Protein AF-A0A2V8DBL1-F1 (afdb_monomer)

Sequence (201 aa):
MALGALLDAGMPIDELTQALGSLALGDAHVHADRVLRAGVSATKFTVHEHAHDDVRHDHDHDRHGGGSSHRHAHRHLSEIFVLIDRSSLSPPGRARAKAMFQRLAETEAAIHQMPVDQVHLHEVGALDSIIDIVGIVFAMEWAGADRIVSSPLNVGAGMVQSAHGVFPVPAPATVRLLGDVPVYSRGGQNELVTPTGALIV

Structure (mmCIF, N/CA/C/O backbone):
data_AF-A0A2V8DBL1-F1
#
_entry.id   AF-A0A2V8DBL1-F1
#
loop_
_atom_site.group_PDB
_atom_site.id
_atom_site.type_symbol
_atom_site.label_atom_id
_atom_site.label_alt_id
_atom_site.label_comp_id
_atom_site.label_asym_id
_atom_site.label_entity_id
_atom_site.label_seq_id
_atom_site.pdbx_PDB_ins_code
_atom_site.Cartn_x
_atom_site.Cartn_y
_atom_site.Cartn_z
_atom_site.occupancy
_atom_site.B_iso_or_equiv
_atom_site.auth_seq_id
_atom_site.auth_comp_id
_atom_site.auth_asym_id
_atom_site.auth_atom_id
_atom_site.pdbx_PDB_model_num
ATOM 1 N N . MET A 1 1 ? -8.032 1.754 -4.776 1.00 7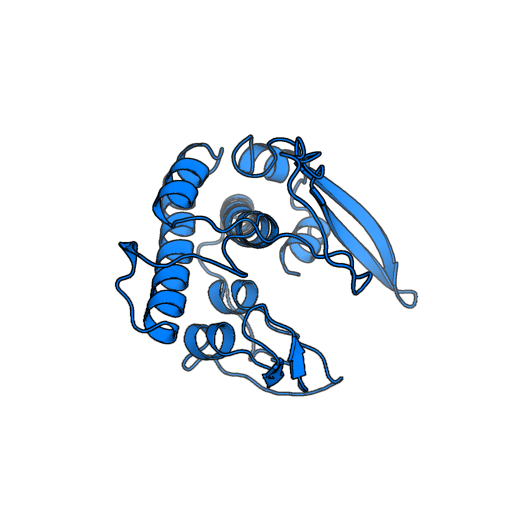7.94 1 MET A N 1
ATOM 2 C CA . MET A 1 1 ? -7.349 2.160 -3.529 1.00 77.94 1 MET A CA 1
ATOM 3 C C . MET A 1 1 ? -8.118 1.598 -2.343 1.00 77.94 1 MET A C 1
ATOM 5 O O . MET A 1 1 ? -9.310 1.868 -2.242 1.00 77.94 1 MET A O 1
ATOM 9 N N . ALA A 1 2 ? -7.473 0.788 -1.501 1.00 89.88 2 ALA A N 1
ATOM 10 C CA . ALA A 1 2 ? -8.129 0.070 -0.403 1.00 89.88 2 ALA A CA 1
ATOM 11 C C . ALA A 1 2 ? -8.537 0.991 0.763 1.00 89.88 2 ALA A C 1
ATOM 13 O O . ALA A 1 2 ? -9.637 0.846 1.289 1.00 89.88 2 ALA A O 1
ATOM 14 N N . LEU A 1 3 ? -7.723 2.002 1.095 1.00 92.62 3 LEU A N 1
ATOM 15 C CA . LEU A 1 3 ? -8.041 2.973 2.150 1.00 92.62 3 LEU A CA 1
ATOM 16 C C . LEU A 1 3 ? -9.359 3.707 1.908 1.00 92.62 3 LEU A C 1
ATOM 18 O O . LEU A 1 3 ? -10.194 3.769 2.801 1.00 92.62 3 LEU A O 1
ATOM 22 N N . GLY A 1 4 ? -9.586 4.198 0.686 1.00 93.56 4 GLY A N 1
ATOM 23 C CA . GLY A 1 4 ? -10.845 4.862 0.336 1.00 93.56 4 GLY A CA 1
ATOM 24 C C . GLY A 1 4 ? -12.070 3.966 0.544 1.00 93.56 4 GLY A C 1
ATOM 25 O O . GLY A 1 4 ? -13.100 4.453 0.994 1.00 93.56 4 GLY A O 1
ATOM 26 N N . ALA A 1 5 ? -11.950 2.661 0.278 1.00 93.19 5 ALA A N 1
ATOM 27 C CA . ALA A 1 5 ? -13.028 1.700 0.511 1.00 93.19 5 ALA A CA 1
ATOM 28 C C . ALA A 1 5 ? -13.265 1.436 2.007 1.00 93.19 5 ALA A C 1
ATOM 30 O O . ALA A 1 5 ? -14.408 1.303 2.427 1.00 93.19 5 ALA A O 1
ATOM 31 N N . LEU A 1 6 ? -12.205 1.391 2.816 1.00 95.06 6 LEU A N 1
ATOM 32 C CA . LEU A 1 6 ? -12.306 1.178 4.264 1.00 95.06 6 LEU A CA 1
ATOM 33 C C . LEU A 1 6 ? -12.853 2.416 4.984 1.00 95.06 6 LEU A C 1
ATOM 35 O O . LEU A 1 6 ? -13.694 2.286 5.868 1.00 95.06 6 LEU A O 1
ATOM 39 N N . LEU A 1 7 ? -12.454 3.613 4.547 1.00 96.00 7 LEU A N 1
ATOM 40 C CA . LEU A 1 7 ? -13.060 4.876 4.977 1.00 96.00 7 LEU A CA 1
ATOM 41 C C . LEU A 1 7 ? -14.552 4.916 4.617 1.00 96.00 7 LEU A C 1
ATOM 43 O O . LEU A 1 7 ? -15.375 5.281 5.450 1.00 96.00 7 LEU A O 1
ATOM 47 N N . ASP A 1 8 ? -14.917 4.472 3.409 1.00 95.12 8 ASP A N 1
ATOM 48 C CA . ASP A 1 8 ? -16.324 4.354 3.003 1.00 95.12 8 ASP A CA 1
ATOM 49 C C . ASP A 1 8 ? -17.113 3.356 3.863 1.00 95.12 8 ASP A C 1
ATOM 51 O O . ASP A 1 8 ? -18.286 3.575 4.153 1.00 95.12 8 ASP A O 1
ATOM 55 N N . ALA A 1 9 ? -16.454 2.280 4.301 1.00 94.75 9 ALA A N 1
ATOM 56 C CA . ALA A 1 9 ? -17.017 1.261 5.182 1.00 94.75 9 ALA A CA 1
ATOM 57 C C . ALA A 1 9 ? -17.124 1.703 6.656 1.00 94.75 9 ALA A C 1
ATOM 59 O O . ALA A 1 9 ? -17.624 0.938 7.481 1.00 94.75 9 ALA A O 1
ATOM 60 N N . GLY A 1 10 ? -16.688 2.922 6.991 1.00 95.56 10 GLY A N 1
ATOM 61 C CA . GLY A 1 10 ? -16.833 3.508 8.323 1.00 95.56 10 GLY A CA 1
ATOM 62 C C . GLY A 1 10 ? -15.549 3.582 9.146 1.00 95.56 10 GLY A C 1
ATOM 63 O O . GLY A 1 10 ? -15.632 3.911 10.328 1.00 95.56 10 GLY A O 1
ATOM 64 N N . MET A 1 11 ? -14.376 3.309 8.561 1.00 96.25 11 MET A N 1
ATOM 65 C CA . MET A 1 11 ? -13.108 3.566 9.245 1.00 96.25 11 MET A CA 1
ATOM 66 C C . MET A 1 11 ? -12.974 5.074 9.538 1.00 96.25 11 MET A C 1
ATOM 68 O O . MET A 1 11 ? -13.084 5.883 8.612 1.00 96.25 11 MET A O 1
ATOM 72 N N . PRO A 1 12 ? -12.737 5.482 10.797 1.00 94.88 12 PRO A N 1
ATOM 73 C CA . PRO A 1 12 ? -12.662 6.890 11.165 1.00 94.88 12 PRO A CA 1
ATOM 74 C C . PRO A 1 12 ? -11.371 7.534 10.644 1.00 94.88 12 PRO A C 1
ATOM 76 O O . PRO A 1 12 ? -10.262 7.111 10.975 1.00 94.88 12 PRO A O 1
ATOM 79 N N . ILE A 1 13 ? -11.514 8.597 9.844 1.00 93.81 13 ILE A N 1
ATOM 80 C CA . ILE A 1 13 ? -10.369 9.319 9.271 1.00 93.81 13 ILE A CA 1
ATOM 81 C C . ILE A 1 13 ? -9.495 9.979 10.343 1.00 93.81 13 ILE A C 1
ATOM 83 O O . ILE A 1 13 ? -8.276 10.021 10.188 1.00 93.81 13 ILE A O 1
ATOM 87 N N . ASP A 1 14 ? -10.089 10.454 11.436 1.00 92.88 14 ASP A N 1
ATOM 88 C CA . ASP A 1 14 ? -9.351 11.120 12.513 1.00 92.88 14 ASP A CA 1
ATOM 89 C C . ASP A 1 14 ? -8.407 10.141 13.223 1.00 92.88 14 ASP A C 1
ATOM 91 O O . ASP A 1 14 ? -7.251 10.473 13.486 1.00 92.88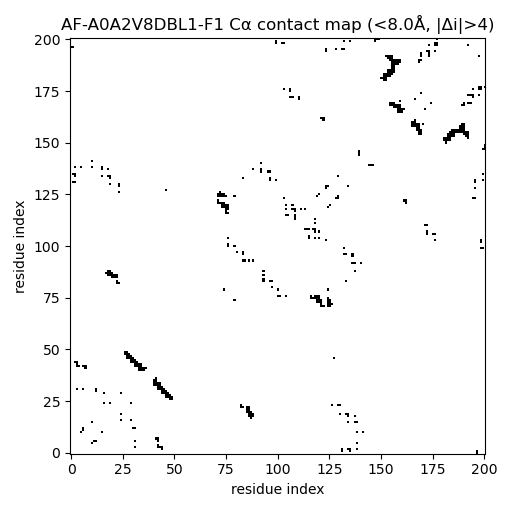 14 ASP A O 1
ATOM 95 N N . GLU A 1 15 ? -8.849 8.901 13.451 1.00 93.06 15 GLU A N 1
ATOM 96 C CA . GLU A 1 15 ? -7.995 7.861 14.033 1.00 93.06 15 GLU A CA 1
ATOM 97 C C . GLU A 1 15 ? -6.922 7.396 13.044 1.00 93.06 15 GLU A C 1
ATOM 99 O O . GLU A 1 15 ? -5.774 7.217 13.445 1.00 93.06 15 GLU A O 1
ATOM 104 N N . LEU A 1 16 ? -7.244 7.278 11.746 1.00 92.81 16 LEU A N 1
ATOM 105 C CA . LEU A 1 16 ? -6.234 7.022 10.710 1.00 92.81 16 LEU A CA 1
ATOM 106 C C . LEU A 1 16 ? -5.166 8.127 10.710 1.00 92.81 16 LEU A C 1
ATOM 108 O O . LEU A 1 16 ? -3.971 7.841 10.682 1.00 92.81 16 LEU A O 1
ATOM 112 N N . THR A 1 17 ? -5.587 9.388 10.775 1.00 90.81 17 THR A N 1
ATOM 113 C CA . THR A 1 17 ? -4.700 10.559 10.823 1.00 90.81 17 THR A CA 1
ATOM 114 C C . THR A 1 17 ? -3.822 10.519 12.075 1.00 90.81 17 THR A C 1
ATOM 116 O O . THR A 1 17 ? -2.615 10.741 11.996 1.00 90.81 17 THR A O 1
ATOM 119 N N . GLN A 1 18 ? -4.389 10.154 13.228 1.00 88.88 18 GLN A N 1
ATOM 120 C CA . GLN A 1 18 ? -3.639 9.970 14.470 1.00 88.88 18 GLN A CA 1
ATOM 121 C C . GLN A 1 18 ? -2.646 8.799 14.389 1.00 88.88 18 GLN A C 1
ATOM 123 O O . GLN A 1 18 ? -1.519 8.912 14.880 1.00 88.88 18 GLN A O 1
ATOM 128 N N . ALA A 1 19 ? -3.035 7.685 13.764 1.00 88.44 19 ALA A N 1
ATOM 129 C CA . ALA A 1 19 ? -2.183 6.518 13.551 1.00 88.44 19 ALA A CA 1
ATOM 130 C C . ALA A 1 19 ? -0.986 6.849 12.654 1.00 88.44 19 ALA A C 1
ATOM 132 O O . ALA A 1 19 ? 0.153 6.518 12.996 1.00 88.44 19 ALA A O 1
ATOM 133 N N . LEU A 1 20 ? -1.241 7.567 11.557 1.00 86.12 20 LEU A N 1
ATOM 134 C CA . LEU A 1 20 ? -0.224 8.104 10.658 1.00 86.12 20 LEU A CA 1
ATOM 135 C C . LEU A 1 20 ? 0.677 9.132 11.354 1.00 86.12 20 LEU A C 1
ATOM 137 O O . LEU A 1 20 ? 1.866 9.181 11.048 1.00 86.12 20 LEU A O 1
ATOM 141 N N . GLY A 1 21 ? 0.145 9.908 12.304 1.00 78.19 21 GLY A N 1
ATOM 142 C CA . GLY A 1 21 ? 0.887 10.839 13.158 1.00 78.19 21 GLY A CA 1
ATOM 143 C C . GLY A 1 21 ? 1.820 11.781 12.386 1.00 78.19 21 GLY A C 1
ATOM 144 O O . GLY A 1 21 ? 1.616 12.075 11.210 1.00 78.19 21 GLY A O 1
ATOM 145 N N . SER A 1 22 ? 2.910 12.214 13.028 1.00 64.31 22 SER A N 1
ATOM 146 C CA . SER A 1 22 ? 3.991 12.953 12.346 1.00 64.31 22 SER A CA 1
ATOM 147 C C . SER A 1 22 ? 4.820 12.082 11.395 1.00 64.31 22 SER A C 1
ATOM 149 O O . SER A 1 22 ? 5.665 12.598 10.667 1.00 64.31 22 SER A O 1
ATOM 151 N N . LEU A 1 23 ? 4.592 10.765 11.410 1.00 64.56 23 LEU A N 1
ATOM 152 C CA . LEU A 1 23 ? 5.301 9.785 10.598 1.00 64.56 23 LEU A CA 1
ATOM 153 C C . LEU A 1 23 ? 5.085 10.038 9.097 1.00 64.56 23 LEU A C 1
ATOM 155 O O . LEU A 1 23 ? 6.040 9.996 8.326 1.00 64.56 23 LEU A O 1
ATOM 159 N N . ALA A 1 24 ? 3.842 10.304 8.697 1.00 58.50 24 ALA A N 1
ATOM 160 C CA . ALA A 1 24 ? 3.480 10.551 7.302 1.00 58.50 24 ALA A CA 1
ATOM 161 C C . ALA A 1 24 ? 3.114 12.022 7.051 1.00 58.50 24 ALA A C 1
ATOM 163 O O . ALA A 1 24 ? 3.326 12.543 5.964 1.00 58.50 24 ALA A O 1
ATOM 164 N N . LEU A 1 25 ? 2.583 12.713 8.059 1.00 61.47 25 LEU A N 1
ATOM 165 C CA . LEU A 1 25 ? 1.877 13.971 7.836 1.00 61.47 25 LEU A CA 1
ATOM 166 C C . LEU A 1 25 ? 2.717 15.229 8.042 1.00 61.47 25 LEU A C 1
ATOM 168 O O . LEU A 1 25 ? 2.124 16.291 8.015 1.00 61.47 25 LEU A O 1
ATOM 172 N N . GLY A 1 26 ? 4.046 15.134 8.225 1.00 69.31 26 GLY A N 1
ATOM 173 C CA . GLY A 1 26 ? 4.962 16.271 8.471 1.00 69.31 26 GLY A CA 1
ATOM 174 C C . GLY A 1 26 ? 4.392 17.644 8.081 1.00 69.31 26 GLY A C 1
ATOM 175 O O . GLY A 1 26 ? 3.801 18.305 8.930 1.00 69.31 26 GLY A O 1
ATOM 176 N N . ASP A 1 27 ? 4.482 17.982 6.790 1.00 66.75 27 ASP A N 1
ATOM 177 C CA . ASP A 1 27 ? 3.700 19.048 6.137 1.00 66.75 27 ASP A CA 1
ATOM 178 C C . ASP A 1 27 ? 2.661 18.463 5.151 1.00 66.75 27 ASP A C 1
ATOM 180 O O . ASP A 1 27 ? 2.243 19.110 4.194 1.00 66.75 27 ASP A O 1
ATOM 184 N N . ALA A 1 28 ? 2.277 17.198 5.308 1.00 74.19 28 ALA A N 1
ATOM 185 C CA . ALA A 1 28 ? 1.300 16.553 4.440 1.00 74.19 28 ALA A CA 1
ATOM 186 C C . ALA A 1 28 ? -0.048 16.432 5.147 1.00 74.19 28 ALA A C 1
ATOM 188 O O . ALA A 1 28 ? -0.124 16.138 6.335 1.00 74.19 28 ALA A O 1
ATOM 189 N N . HIS A 1 29 ? -1.140 16.630 4.420 1.00 82.69 29 HIS A N 1
ATOM 190 C CA . HIS A 1 29 ? -2.481 16.495 4.977 1.00 82.69 29 HIS A CA 1
ATOM 191 C C . HIS A 1 29 ? -3.302 15.498 4.175 1.00 82.69 29 HIS A C 1
ATOM 193 O O . HIS A 1 29 ? -3.220 15.423 2.949 1.00 82.69 29 HIS A O 1
ATOM 199 N N . VAL A 1 30 ? -4.111 14.724 4.892 1.00 88.12 30 VAL A N 1
ATOM 200 C CA . VAL A 1 30 ? -5.022 13.746 4.305 1.00 88.12 30 VAL A CA 1
ATOM 201 C C . VAL A 1 30 ? -6.457 14.168 4.557 1.00 88.12 30 VAL A C 1
ATOM 203 O O . VAL A 1 30 ? -6.789 14.691 5.617 1.00 88.12 30 VAL A O 1
ATOM 206 N N . HIS A 1 31 ? -7.319 13.943 3.575 1.00 90.56 31 HIS A N 1
ATOM 207 C CA . HIS A 1 31 ? -8.754 14.148 3.728 1.00 90.56 31 HIS A CA 1
ATOM 208 C C . HIS A 1 31 ? -9.531 13.141 2.881 1.00 90.56 31 HIS A C 1
ATOM 210 O O . HIS A 1 31 ? -9.006 12.568 1.919 1.00 90.56 31 HIS A O 1
ATOM 216 N N . ALA A 1 32 ? -10.786 12.913 3.255 1.00 94.44 32 ALA A N 1
ATOM 217 C CA . ALA A 1 32 ? -11.687 12.030 2.539 1.00 94.44 32 ALA A CA 1
ATOM 218 C C . ALA A 1 32 ? -12.996 12.754 2.247 1.00 94.44 32 ALA A C 1
ATOM 220 O O . ALA A 1 32 ? -13.702 13.165 3.165 1.00 94.44 32 ALA A O 1
ATOM 221 N N . ASP A 1 33 ? -13.331 12.865 0.965 1.00 95.06 33 ASP A N 1
ATOM 222 C CA . ASP A 1 33 ? -14.559 13.514 0.518 1.00 95.06 33 ASP A CA 1
ATOM 223 C C . ASP A 1 33 ? -15.508 12.507 -0.123 1.00 95.06 33 ASP A C 1
ATOM 225 O O . ASP A 1 33 ? -15.098 11.611 -0.873 1.00 95.06 33 ASP A O 1
ATOM 229 N N . ARG A 1 34 ? -16.811 12.706 0.089 1.00 96.12 34 ARG A N 1
ATOM 230 C CA . ARG A 1 34 ? -17.836 12.043 -0.721 1.00 96.12 34 ARG A CA 1
ATOM 231 C C . ARG A 1 34 ? -17.857 12.667 -2.109 1.00 96.12 34 ARG A C 1
ATOM 233 O O . ARG A 1 34 ? -18.025 13.873 -2.262 1.00 96.12 34 ARG A O 1
ATOM 240 N N . VAL A 1 35 ? -17.727 11.831 -3.131 1.00 95.81 35 VAL A N 1
ATOM 241 C CA . VAL A 1 35 ? -17.734 12.239 -4.537 1.00 95.81 35 VAL A CA 1
ATOM 242 C C . VAL A 1 35 ? -18.738 11.419 -5.336 1.00 95.81 35 VAL A C 1
ATOM 244 O O . VAL A 1 35 ? -19.037 10.277 -4.996 1.00 95.81 35 VAL A O 1
ATOM 247 N N . LEU A 1 36 ? -19.230 11.984 -6.440 1.00 96.31 36 LEU A N 1
ATOM 248 C CA . LEU A 1 36 ? -19.969 11.245 -7.463 1.00 96.31 36 LEU A CA 1
ATOM 249 C C . LEU A 1 36 ? -19.051 10.996 -8.661 1.00 96.31 36 LEU A C 1
ATOM 251 O O . LEU A 1 36 ? -18.504 11.930 -9.248 1.00 96.31 36 LEU A O 1
ATOM 255 N N . ARG A 1 37 ? -18.886 9.732 -9.047 1.00 91.12 37 ARG A N 1
ATOM 256 C CA . ARG A 1 37 ? -18.127 9.319 -10.233 1.00 91.12 37 ARG A CA 1
ATOM 257 C C . ARG A 1 37 ? -19.035 8.483 -11.117 1.00 91.12 37 ARG A C 1
ATOM 259 O O . ARG A 1 37 ? -19.555 7.467 -10.675 1.00 91.12 37 ARG A O 1
ATOM 266 N N . ALA A 1 38 ? -19.267 8.948 -12.346 1.00 91.88 38 ALA A N 1
ATOM 267 C CA . ALA A 1 38 ? -20.210 8.321 -13.279 1.00 91.88 38 ALA A CA 1
ATOM 268 C C . ALA A 1 38 ? -21.604 8.046 -12.661 1.00 91.88 38 ALA A C 1
ATOM 270 O O . ALA A 1 38 ? -22.222 7.023 -12.932 1.00 91.88 38 ALA A O 1
ATOM 271 N N . GLY A 1 39 ? -22.087 8.951 -11.799 1.00 94.38 39 GLY A N 1
ATOM 272 C CA . GLY A 1 39 ? -23.385 8.824 -11.122 1.00 94.38 39 GLY A CA 1
ATOM 273 C C . GLY A 1 39 ? -23.400 7.925 -9.879 1.00 94.38 39 GLY A C 1
ATOM 274 O O . GLY A 1 39 ? -24.440 7.819 -9.239 1.00 94.38 39 GLY A O 1
ATOM 275 N N . VAL A 1 40 ? -22.271 7.320 -9.499 1.00 93.38 40 VAL A N 1
ATOM 276 C CA . VAL A 1 40 ? -22.152 6.459 -8.312 1.00 93.38 40 VAL A CA 1
ATOM 277 C C . VAL A 1 40 ? -21.379 7.184 -7.213 1.00 93.38 40 VAL A C 1
ATOM 279 O O . VAL A 1 40 ? -20.352 7.814 -7.477 1.00 93.38 40 VAL A O 1
ATOM 282 N N . SER A 1 41 ? -21.875 7.114 -5.977 1.00 94.44 41 SER A N 1
ATOM 283 C CA . SER A 1 41 ? -21.204 7.703 -4.817 1.00 94.44 41 SER A CA 1
ATOM 284 C C . SER A 1 41 ? -19.982 6.888 -4.405 1.00 94.44 41 SER A C 1
ATOM 286 O O . SER A 1 41 ? -20.084 5.670 -4.277 1.00 94.44 41 SER A O 1
ATOM 288 N N . ALA A 1 42 ? -18.865 7.558 -4.145 1.00 94.00 42 ALA A N 1
ATOM 289 C CA . ALA A 1 42 ? -17.631 6.956 -3.658 1.00 94.00 42 ALA A CA 1
ATOM 290 C C . ALA A 1 42 ? -16.938 7.883 -2.655 1.00 94.00 42 ALA A C 1
ATOM 292 O O . ALA A 1 42 ? -17.199 9.088 -2.622 1.00 94.00 42 ALA A O 1
ATOM 293 N N . THR A 1 43 ? -16.038 7.327 -1.850 1.00 95.81 43 THR A N 1
ATOM 294 C CA . THR A 1 43 ? -15.157 8.110 -0.980 1.00 95.81 43 THR A CA 1
ATOM 295 C C . THR A 1 43 ? -13.809 8.294 -1.665 1.00 95.81 43 THR A C 1
ATOM 297 O O . THR A 1 43 ? -13.134 7.327 -2.023 1.00 95.81 43 THR A O 1
ATOM 300 N N . LYS A 1 44 ? -13.433 9.555 -1.897 1.00 94.75 44 LYS A N 1
ATOM 301 C CA . LYS A 1 44 ? -12.135 9.933 -2.453 1.00 94.75 44 LYS A CA 1
ATOM 302 C C . LYS A 1 44 ? -11.208 10.303 -1.305 1.00 94.75 44 LYS A C 1
ATOM 304 O O . LYS A 1 44 ? -11.324 11.388 -0.748 1.00 94.75 44 LYS A O 1
ATOM 309 N N . PHE A 1 45 ? -10.277 9.410 -1.001 1.00 93.12 45 PHE A N 1
ATOM 310 C CA . PHE A 1 45 ? -9.142 9.710 -0.139 1.00 93.12 45 PHE A CA 1
ATOM 311 C C . PHE A 1 45 ? -8.073 10.449 -0.949 1.00 93.12 45 PHE A C 1
ATOM 313 O O . PHE A 1 45 ? -7.739 10.018 -2.055 1.00 93.12 45 PHE A O 1
ATOM 320 N N . THR A 1 46 ? -7.585 11.573 -0.431 1.00 90.94 46 THR A N 1
ATOM 321 C CA . THR A 1 46 ? -6.548 12.381 -1.082 1.00 90.94 46 THR A CA 1
ATOM 322 C C . THR A 1 46 ? -5.449 12.693 -0.075 1.00 90.94 46 THR A C 1
ATOM 324 O O . THR A 1 46 ? -5.737 13.096 1.054 1.00 90.94 46 THR A O 1
ATOM 327 N N . VAL A 1 47 ? -4.208 12.529 -0.520 1.00 87.44 47 VAL A N 1
ATOM 328 C CA . VAL A 1 47 ? -2.995 12.963 0.170 1.00 87.44 47 VAL A CA 1
ATOM 329 C C . VAL A 1 47 ? -2.519 14.243 -0.510 1.00 87.44 47 VAL A C 1
ATOM 331 O O . VAL A 1 47 ? -2.444 14.299 -1.738 1.00 87.44 47 VAL A O 1
ATOM 334 N N . HIS A 1 48 ? -2.228 15.274 0.273 1.00 84.19 48 HIS A N 1
ATOM 335 C CA . HIS A 1 48 ? -1.632 16.514 -0.210 1.00 84.19 48 HIS A CA 1
ATOM 336 C C . HIS A 1 48 ? -0.270 16.697 0.436 1.00 84.19 48 HIS A C 1
ATOM 338 O O . HIS A 1 48 ? -0.172 16.815 1.655 1.00 84.19 48 HIS A O 1
ATOM 344 N N . GLU A 1 49 ? 0.766 16.758 -0.388 1.00 76.25 49 GLU A N 1
ATOM 345 C CA . GLU A 1 49 ? 2.117 17.119 0.027 1.00 76.25 49 GLU A CA 1
ATOM 346 C C . GLU A 1 49 ? 2.309 18.631 -0.151 1.00 76.25 49 GLU A C 1
ATOM 348 O O . GLU A 1 49 ? 2.082 19.162 -1.243 1.00 76.25 49 GLU A O 1
ATOM 353 N N . HIS A 1 50 ? 2.738 19.351 0.889 1.00 65.06 50 HIS A N 1
ATOM 354 C CA . HIS A 1 50 ? 3.264 20.698 0.684 1.00 65.06 50 HIS A CA 1
ATOM 355 C C . HIS A 1 50 ? 4.639 20.582 0.018 1.00 65.06 50 HIS A C 1
ATOM 357 O O . HIS A 1 50 ? 5.582 20.047 0.596 1.00 65.06 50 HIS A O 1
ATOM 363 N N . ALA A 1 51 ? 4.741 21.057 -1.226 1.00 51.84 51 ALA A N 1
ATOM 364 C CA . ALA A 1 51 ? 6.013 21.127 -1.928 1.00 51.84 51 ALA A CA 1
ATOM 365 C C . ALA A 1 51 ? 6.993 21.960 -1.091 1.00 51.84 5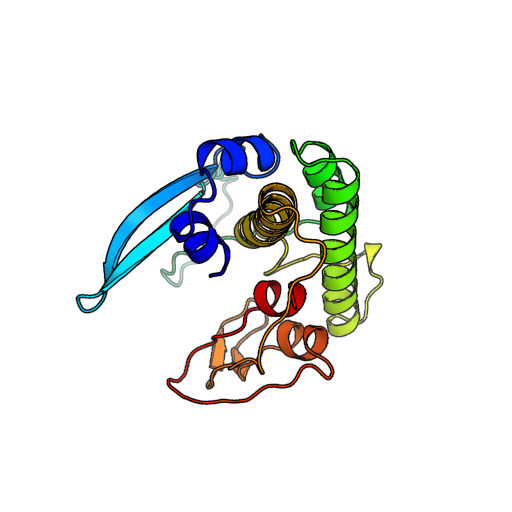1 ALA A C 1
ATOM 367 O O . ALA A 1 51 ? 6.721 23.125 -0.797 1.00 51.84 51 ALA A O 1
ATOM 368 N N . HIS A 1 52 ? 8.128 21.373 -0.715 1.00 47.97 52 HIS A N 1
ATOM 369 C CA . HIS A 1 52 ? 9.245 22.163 -0.224 1.00 47.97 52 HIS A CA 1
ATOM 370 C C . HIS A 1 52 ? 9.652 23.122 -1.350 1.00 47.97 52 HIS A C 1
ATOM 372 O O . HIS A 1 52 ? 10.073 22.685 -2.423 1.00 47.97 52 HIS A O 1
ATOM 378 N N . ASP A 1 53 ? 9.493 24.427 -1.119 1.00 36.84 53 ASP A N 1
ATOM 379 C CA . ASP A 1 53 ? 10.206 25.450 -1.875 1.00 36.84 53 ASP A CA 1
ATOM 380 C C . ASP A 1 53 ? 11.701 25.165 -1.682 1.00 36.84 53 ASP A C 1
ATOM 382 O O . ASP A 1 53 ? 12.296 25.526 -0.665 1.00 36.84 53 ASP A O 1
ATOM 386 N N . ASP A 1 54 ? 12.300 24.447 -2.634 1.00 41.22 54 ASP A N 1
ATOM 387 C CA . ASP A 1 54 ? 13.743 24.280 -2.709 1.00 41.22 54 ASP A CA 1
ATOM 388 C C . ASP A 1 54 ? 14.364 25.679 -2.690 1.00 41.22 54 ASP A C 1
ATOM 390 O O . ASP A 1 54 ? 14.225 26.464 -3.637 1.00 41.22 54 ASP A O 1
ATOM 394 N N . VAL A 1 55 ? 15.077 25.990 -1.607 1.00 36.16 55 VAL A N 1
ATOM 395 C CA . VAL A 1 55 ? 16.048 27.078 -1.583 1.00 36.16 55 VAL A CA 1
ATOM 396 C C . VAL A 1 55 ? 17.060 26.757 -2.677 1.00 36.16 55 VAL A C 1
ATOM 398 O O . VAL A 1 55 ? 17.934 25.905 -2.529 1.00 36.16 55 VAL A O 1
ATOM 401 N N . ARG A 1 56 ? 16.869 27.406 -3.827 1.00 37.41 56 ARG A N 1
ATOM 402 C CA . ARG A 1 56 ? 17.704 27.282 -5.017 1.00 37.41 56 ARG A CA 1
ATOM 403 C C . ARG A 1 56 ? 19.135 27.667 -4.650 1.00 37.41 56 ARG A C 1
ATOM 405 O O . ARG A 1 56 ? 19.427 28.846 -4.464 1.00 37.41 56 ARG A O 1
ATOM 412 N N . HIS A 1 57 ? 20.028 26.685 -4.588 1.00 38.72 57 HIS A N 1
ATOM 413 C CA . HIS A 1 57 ? 21.435 26.947 -4.848 1.00 38.72 57 HIS A CA 1
ATOM 414 C C . HIS A 1 57 ? 21.592 27.114 -6.360 1.00 38.72 57 HIS A C 1
ATOM 416 O O . HIS A 1 57 ? 21.411 26.184 -7.141 1.00 38.72 57 HIS A O 1
ATOM 422 N N . ASP A 1 58 ? 21.816 28.367 -6.728 1.00 37.59 58 ASP A N 1
ATOM 423 C CA . ASP A 1 58 ? 22.021 28.897 -8.066 1.00 37.59 58 ASP A CA 1
ATOM 424 C C . ASP A 1 58 ? 23.208 28.215 -8.760 1.00 37.59 58 ASP A C 1
ATOM 426 O O . ASP A 1 58 ? 24.348 28.434 -8.360 1.00 37.59 58 ASP A O 1
ATOM 430 N N . HIS A 1 59 ? 22.941 27.395 -9.779 1.00 41.62 59 HIS A N 1
ATOM 431 C CA . HIS A 1 59 ? 23.890 27.064 -10.840 1.00 41.62 59 HIS A CA 1
ATOM 432 C C . HIS A 1 59 ? 23.145 26.815 -12.156 1.00 41.62 59 HIS A C 1
ATOM 434 O O . HIS A 1 59 ? 22.005 26.357 -12.198 1.00 41.62 59 HIS A O 1
ATOM 440 N N . ASP A 1 60 ? 23.827 27.205 -13.220 1.00 40.38 60 ASP A N 1
ATOM 441 C CA . ASP A 1 60 ? 23.285 27.792 -14.432 1.00 40.38 60 ASP A CA 1
ATOM 442 C C . ASP A 1 60 ? 22.913 26.770 -15.527 1.00 40.38 60 ASP A C 1
ATOM 444 O O . ASP A 1 60 ? 23.489 25.689 -15.603 1.00 40.38 60 ASP A O 1
ATOM 448 N N . HIS A 1 61 ? 21.963 27.188 -16.371 1.00 46.78 61 HIS A N 1
ATOM 449 C CA . HIS A 1 61 ? 21.568 26.716 -17.712 1.00 46.78 61 HIS A CA 1
ATOM 450 C C . HIS A 1 61 ? 21.523 25.206 -18.060 1.00 46.78 61 HIS A C 1
ATOM 452 O O . HIS A 1 61 ? 22.533 24.588 -18.361 1.00 46.78 61 HIS A O 1
ATOM 458 N N . ASP A 1 62 ? 20.307 24.667 -18.255 1.00 38.19 62 ASP A N 1
ATOM 459 C CA . ASP A 1 62 ? 19.768 24.435 -19.611 1.00 38.19 62 ASP A CA 1
ATOM 460 C C . ASP A 1 62 ? 18.268 24.066 -19.602 1.00 38.19 62 ASP A C 1
ATOM 462 O O . ASP A 1 62 ? 17.757 23.355 -18.737 1.00 38.19 62 ASP A O 1
ATOM 466 N N . ARG A 1 63 ? 17.529 24.626 -20.565 1.00 42.94 63 ARG A N 1
ATOM 467 C CA . ARG A 1 63 ? 16.071 24.487 -20.734 1.00 42.94 63 ARG A CA 1
ATOM 468 C C . ARG A 1 63 ? 15.734 23.152 -21.397 1.00 42.94 63 ARG A C 1
ATOM 470 O O . ARG A 1 63 ? 16.351 22.870 -22.406 1.00 42.94 63 ARG A O 1
ATOM 477 N N . HIS A 1 64 ? 14.687 22.449 -20.943 1.00 38.59 64 HIS A N 1
ATOM 478 C CA . HIS A 1 64 ? 13.618 21.833 -21.764 1.00 38.59 64 HIS A CA 1
ATOM 479 C C . HIS A 1 64 ? 12.574 21.110 -20.877 1.00 38.59 64 HIS A C 1
ATOM 481 O O . HIS A 1 64 ? 12.934 20.333 -20.005 1.00 38.59 64 HIS A O 1
ATOM 487 N N . GLY A 1 65 ? 11.279 21.312 -21.168 1.00 33.56 65 GLY A N 1
ATOM 488 C CA . GLY A 1 65 ? 10.202 20.364 -20.831 1.00 33.56 65 GLY A CA 1
ATOM 489 C C . GLY A 1 65 ? 9.398 20.646 -19.559 1.00 33.56 65 GLY A C 1
ATOM 490 O O . GLY A 1 65 ? 9.771 20.236 -18.468 1.00 33.56 65 GLY A O 1
ATOM 491 N N . GLY A 1 66 ? 8.237 21.288 -19.716 1.00 37.03 66 GLY A N 1
ATOM 492 C CA . GLY A 1 66 ? 7.223 21.385 -18.669 1.00 37.03 66 GLY A CA 1
ATOM 493 C C . GLY A 1 66 ? 6.547 20.036 -18.420 1.00 37.03 66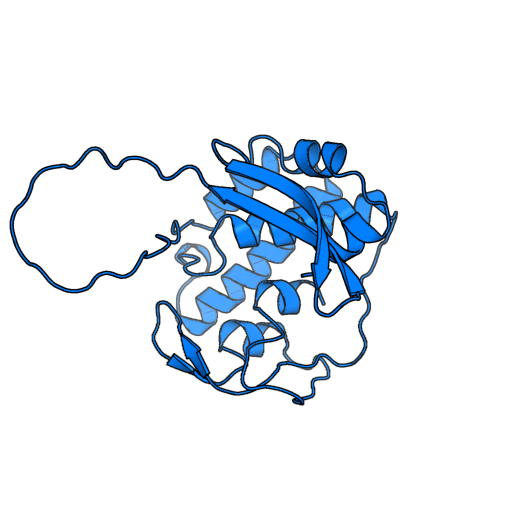 GLY A C 1
ATOM 494 O O . GLY A 1 66 ? 5.778 19.559 -19.249 1.00 37.03 66 GLY A O 1
ATOM 495 N N . GLY A 1 67 ? 6.817 19.462 -17.256 1.00 30.70 67 GLY A N 1
ATOM 496 C CA . GLY A 1 67 ? 6.063 18.381 -16.643 1.00 30.70 67 GLY A CA 1
ATOM 497 C C . GLY A 1 67 ? 6.222 18.539 -15.140 1.00 30.70 67 GLY A C 1
ATOM 498 O O . GLY A 1 67 ? 7.344 18.657 -14.656 1.00 30.70 67 GLY A O 1
ATOM 499 N N . SER A 1 68 ? 5.114 18.626 -14.409 1.00 35.69 68 SER A N 1
ATOM 500 C CA . SER A 1 68 ? 5.130 18.576 -12.948 1.00 35.69 68 SER A CA 1
ATOM 501 C C . SER A 1 68 ? 5.677 17.205 -12.550 1.00 35.69 68 SER A C 1
ATOM 503 O O . SER A 1 68 ? 4.955 16.212 -12.572 1.00 35.69 68 SER A O 1
ATOM 505 N N . SER A 1 69 ? 6.986 17.125 -12.300 1.00 34.75 69 SER A N 1
ATOM 506 C CA . SER A 1 69 ? 7.594 15.937 -11.727 1.00 34.75 69 SER A CA 1
ATOM 507 C C . SER A 1 69 ? 7.286 15.958 -10.240 1.00 34.75 69 SER A C 1
ATOM 509 O O . SER A 1 69 ? 7.798 16.782 -9.482 1.00 34.75 69 SER A O 1
ATOM 511 N N . HIS A 1 70 ? 6.406 15.057 -9.817 1.00 42.16 70 HIS A N 1
ATOM 512 C CA . HIS A 1 70 ? 6.385 14.638 -8.428 1.00 42.16 70 HIS A CA 1
ATOM 513 C C . HIS A 1 70 ? 7.784 14.083 -8.134 1.00 42.16 70 HIS A C 1
ATOM 515 O O . HIS A 1 70 ? 8.164 13.029 -8.644 1.00 42.16 70 HIS A O 1
ATOM 521 N N . ARG A 1 71 ? 8.613 14.849 -7.418 1.00 45.50 71 ARG A N 1
ATOM 522 C CA . ARG A 1 71 ? 9.926 14.377 -6.980 1.00 45.50 71 ARG A CA 1
ATOM 523 C C . ARG A 1 71 ? 9.682 13.314 -5.923 1.00 45.50 71 ARG A C 1
ATOM 525 O O . ARG A 1 71 ? 9.425 13.638 -4.770 1.00 45.50 71 ARG A O 1
ATOM 532 N N . HIS A 1 72 ? 9.733 12.050 -6.326 1.00 52.47 72 HIS A N 1
ATOM 533 C CA . HIS A 1 72 ? 9.677 10.948 -5.382 1.00 52.47 72 HIS A CA 1
ATOM 534 C C . HIS A 1 72 ? 10.873 11.059 -4.433 1.00 52.47 72 HIS A C 1
ATOM 536 O O . HIS A 1 72 ? 12.024 10.941 -4.853 1.00 52.47 72 HIS A O 1
ATOM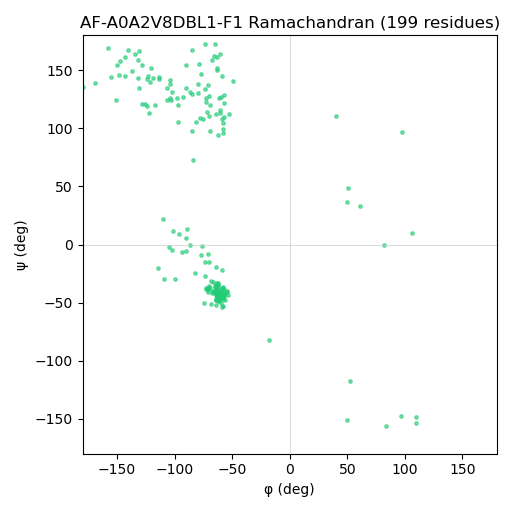 542 N N . ALA A 1 73 ? 10.607 11.335 -3.157 1.00 62.03 73 ALA A N 1
ATOM 543 C CA . ALA A 1 73 ? 11.642 11.328 -2.138 1.00 62.03 73 ALA A CA 1
ATOM 544 C C . ALA A 1 73 ? 12.189 9.899 -2.008 1.00 62.03 73 ALA A C 1
ATOM 546 O O . ALA A 1 73 ? 11.479 8.991 -1.575 1.00 62.03 73 ALA A O 1
ATOM 547 N N . HIS A 1 74 ? 13.446 9.695 -2.399 1.00 67.81 74 HIS A N 1
ATOM 548 C CA . HIS A 1 74 ? 14.141 8.432 -2.177 1.00 67.81 74 HIS A CA 1
ATOM 549 C C . HIS A 1 74 ? 14.394 8.273 -0.680 1.00 67.81 74 HIS A C 1
ATOM 551 O O . HIS A 1 74 ? 15.060 9.111 -0.075 1.00 67.81 74 HIS A O 1
ATOM 557 N N . ARG A 1 75 ? 13.854 7.209 -0.084 1.00 81.88 75 ARG A N 1
ATOM 558 C CA . ARG A 1 75 ? 14.094 6.861 1.319 1.00 81.88 75 ARG A CA 1
ATOM 559 C C . ARG A 1 75 ? 14.762 5.503 1.415 1.00 81.88 75 ARG A C 1
ATOM 561 O O . ARG A 1 75 ? 14.424 4.574 0.675 1.00 81.88 75 ARG A O 1
ATOM 568 N N . HIS A 1 76 ? 15.671 5.388 2.372 1.00 86.69 76 HIS A N 1
ATOM 569 C CA . HIS A 1 76 ? 16.200 4.100 2.794 1.00 86.69 76 HIS A CA 1
ATOM 570 C C . HIS A 1 76 ? 15.220 3.381 3.722 1.00 86.69 76 HIS A C 1
ATOM 572 O O . HIS A 1 76 ? 14.435 3.998 4.447 1.00 86.69 76 HIS A O 1
ATOM 578 N N . LEU A 1 77 ? 15.316 2.053 3.762 1.00 90.06 77 LEU A N 1
ATOM 579 C CA . LEU A 1 77 ? 14.489 1.221 4.635 1.00 90.06 77 LEU A CA 1
ATOM 580 C C . LEU A 1 77 ? 14.630 1.595 6.122 1.00 90.06 77 LEU A C 1
ATOM 582 O O . LEU A 1 77 ? 13.646 1.611 6.861 1.00 90.06 77 LEU A O 1
ATOM 586 N N . SER A 1 78 ? 15.844 1.941 6.557 1.00 90.00 78 SER A N 1
ATOM 587 C CA . SER A 1 78 ? 16.129 2.366 7.932 1.00 90.00 78 SER A CA 1
ATOM 588 C C . SER A 1 78 ? 15.358 3.629 8.325 1.00 90.00 78 SER A C 1
ATOM 590 O O . SER A 1 78 ? 14.804 3.695 9.423 1.00 90.00 78 SER A O 1
ATOM 592 N N . GLU A 1 79 ? 15.260 4.604 7.421 1.00 87.88 79 GLU A N 1
ATOM 593 C CA . GLU A 1 79 ? 14.487 5.829 7.636 1.00 87.88 79 GLU A CA 1
ATOM 594 C C . GLU A 1 79 ? 13.000 5.517 7.785 1.00 87.88 79 GLU A C 1
ATOM 596 O O . GLU A 1 79 ? 12.355 6.024 8.702 1.00 87.88 79 GLU A O 1
ATOM 601 N N . ILE A 1 80 ? 12.471 4.627 6.940 1.00 89.50 80 ILE A N 1
ATOM 602 C CA . ILE A 1 80 ? 11.075 4.181 7.005 1.00 89.50 80 ILE A CA 1
ATOM 603 C C . ILE A 1 80 ? 10.788 3.455 8.324 1.00 89.50 80 ILE A C 1
ATOM 605 O O . ILE A 1 80 ? 9.725 3.635 8.913 1.00 89.50 80 ILE A O 1
ATOM 609 N N . PHE A 1 81 ? 11.729 2.671 8.848 1.00 92.38 81 PHE A N 1
ATOM 610 C CA . PHE A 1 81 ? 11.544 2.003 10.138 1.00 92.38 81 PHE A CA 1
ATOM 611 C C . PHE A 1 81 ? 11.491 2.986 11.307 1.00 92.38 81 PHE A C 1
ATOM 613 O O . PHE A 1 81 ? 10.624 2.836 12.167 1.00 92.38 81 PHE A O 1
ATOM 620 N N . VAL A 1 82 ? 12.357 4.006 11.315 1.00 90.38 82 VAL A N 1
ATOM 621 C CA . VAL A 1 82 ? 12.319 5.093 12.314 1.00 90.38 82 VAL A CA 1
ATOM 622 C C . VAL A 1 82 ? 10.988 5.836 12.250 1.00 90.38 82 VAL A C 1
ATOM 624 O O . VAL A 1 82 ? 10.398 6.175 13.275 1.00 90.38 82 VAL A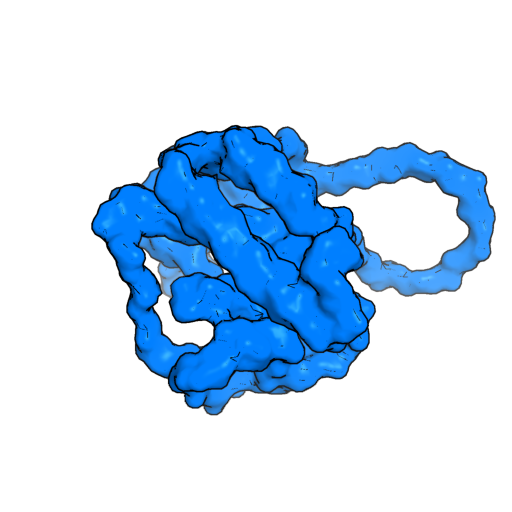 O 1
ATOM 627 N N . LEU A 1 83 ? 10.517 6.073 11.034 1.00 88.00 83 LEU A N 1
ATOM 628 C CA . LEU A 1 83 ? 9.224 6.651 10.730 1.00 88.00 83 LEU A CA 1
ATOM 629 C C . LEU A 1 83 ? 8.084 5.795 11.325 1.00 88.00 83 LEU A C 1
ATOM 631 O O . LEU A 1 83 ? 7.312 6.291 12.144 1.00 88.00 83 LEU A O 1
ATOM 635 N N . ILE A 1 84 ? 8.029 4.494 11.032 1.00 91.31 84 ILE A N 1
ATOM 636 C CA . ILE A 1 84 ? 7.021 3.571 11.587 1.00 91.31 84 ILE A CA 1
ATOM 637 C C . ILE A 1 84 ? 7.070 3.523 13.121 1.00 91.31 84 ILE A C 1
ATOM 639 O O . ILE A 1 84 ? 6.022 3.478 13.767 1.00 91.31 84 ILE A O 1
ATOM 643 N N . ASP A 1 85 ? 8.255 3.587 13.729 1.00 90.88 85 ASP A N 1
ATOM 644 C CA . ASP A 1 85 ? 8.406 3.603 15.191 1.00 90.88 85 ASP A CA 1
ATOM 645 C C . ASP A 1 85 ? 7.806 4.842 15.867 1.00 90.88 85 ASP A C 1
ATOM 647 O O . ASP A 1 85 ? 7.521 4.810 17.068 1.00 90.88 85 ASP A O 1
ATOM 651 N N . ARG A 1 86 ? 7.583 5.919 15.110 1.00 87.62 86 ARG A N 1
ATOM 652 C CA . ARG A 1 86 ? 6.930 7.149 15.576 1.00 87.62 86 ARG A CA 1
ATOM 653 C C . ARG A 1 86 ? 5.421 7.177 15.312 1.00 87.62 86 ARG A C 1
ATOM 655 O O . ARG A 1 86 ? 4.767 8.104 15.778 1.00 87.62 86 ARG A O 1
ATOM 662 N N . SER A 1 87 ? 4.868 6.190 14.599 1.00 88.75 87 SER A N 1
ATOM 663 C CA . SER A 1 87 ? 3.414 6.048 14.399 1.00 88.75 87 SER A CA 1
ATOM 664 C C . SER A 1 87 ? 2.659 5.858 15.715 1.00 88.75 87 SER A C 1
ATOM 666 O O . SER A 1 87 ? 3.237 5.417 16.710 1.00 88.75 87 SER A O 1
ATOM 668 N N . SER A 1 88 ? 1.341 6.055 15.698 1.00 90.19 88 SER A N 1
ATOM 669 C CA . SER A 1 88 ? 0.478 5.632 16.814 1.00 90.19 88 SER A CA 1
ATOM 670 C C . SER A 1 88 ? -0.044 4.195 16.665 1.00 90.19 88 SER A C 1
ATOM 672 O O . SER A 1 88 ? -0.942 3.804 17.404 1.00 90.19 88 SER A O 1
ATOM 674 N N . LEU A 1 89 ? 0.513 3.395 15.740 1.00 93.31 89 LEU A N 1
ATOM 675 C CA . LEU A 1 89 ? 0.180 1.971 15.614 1.00 93.31 89 LEU A CA 1
ATOM 676 C C . LEU A 1 89 ? 0.571 1.196 16.876 1.00 93.31 89 LEU A C 1
ATOM 678 O O . LEU A 1 89 ? 1.565 1.522 17.542 1.00 93.31 89 LEU A O 1
ATOM 682 N N . SER A 1 90 ? -0.150 0.104 17.139 1.00 94.88 90 SER A N 1
ATOM 683 C CA . SER A 1 90 ? 0.215 -0.833 18.201 1.00 94.88 90 SER A CA 1
ATOM 684 C C . SER A 1 90 ? 1.576 -1.504 17.921 1.00 94.88 90 SER A C 1
ATOM 686 O O . SER A 1 90 ? 2.032 -1.526 16.772 1.00 94.88 90 SER A O 1
ATOM 688 N N . PRO A 1 91 ? 2.260 -2.094 18.923 1.00 95.88 91 PRO A N 1
ATOM 689 C CA . PRO A 1 91 ? 3.517 -2.801 18.673 1.00 95.88 91 PRO A CA 1
ATOM 690 C C . PRO A 1 91 ? 3.395 -3.925 17.620 1.00 95.88 91 PRO A C 1
ATOM 692 O O . PRO A 1 91 ? 4.246 -3.974 16.725 1.00 95.88 91 PRO A O 1
ATOM 695 N N . PRO A 1 92 ? 2.341 -4.774 17.632 1.00 96.06 92 PRO A N 1
ATOM 696 C CA . PRO A 1 92 ? 2.057 -5.689 16.523 1.00 96.06 92 PRO A CA 1
ATOM 697 C C . PRO A 1 92 ? 1.865 -4.996 15.166 1.00 96.06 92 PRO A C 1
ATOM 699 O O . PRO A 1 92 ? 2.396 -5.476 14.164 1.00 96.06 92 PRO A O 1
ATOM 702 N N . GLY A 1 93 ? 1.157 -3.864 15.119 1.00 95.62 93 GLY A N 1
ATOM 703 C CA . GLY A 1 93 ? 0.968 -3.082 13.895 1.00 95.62 93 GLY A CA 1
ATOM 704 C C . GLY A 1 93 ? 2.283 -2.569 13.326 1.00 95.62 93 GLY A C 1
ATOM 705 O O . GLY A 1 93 ? 2.592 -2.797 12.158 1.00 95.62 93 GLY A O 1
ATOM 706 N N . ARG A 1 94 ? 3.129 -1.961 14.160 1.00 95.62 94 ARG A N 1
ATOM 707 C CA . ARG 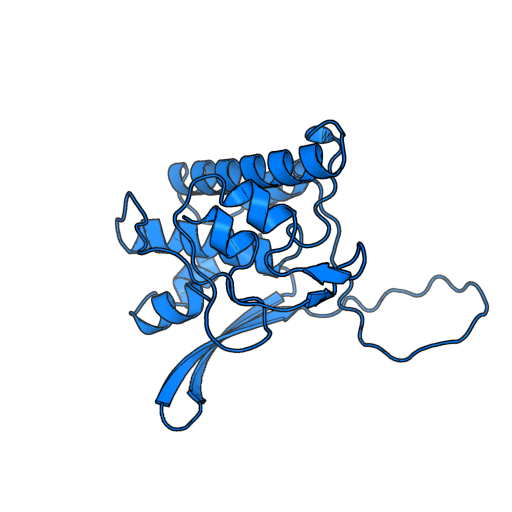A 1 94 ? 4.467 -1.504 13.747 1.00 95.62 94 ARG A CA 1
ATOM 708 C C . ARG A 1 94 ? 5.311 -2.652 13.205 1.00 95.62 94 ARG A C 1
ATOM 710 O O . ARG A 1 94 ? 5.950 -2.498 12.167 1.00 95.62 94 ARG A O 1
ATOM 717 N N . ALA A 1 95 ? 5.292 -3.806 13.873 1.00 96.75 95 ALA A N 1
ATOM 718 C CA . ALA A 1 95 ? 6.000 -4.995 13.406 1.00 96.75 95 ALA A CA 1
ATOM 719 C C . ALA A 1 95 ? 5.484 -5.463 12.035 1.00 96.75 95 ALA A C 1
ATOM 721 O O . ALA A 1 95 ? 6.286 -5.749 11.145 1.00 96.75 95 ALA A O 1
ATOM 722 N N . ARG A 1 96 ? 4.160 -5.473 11.832 1.00 96.44 96 ARG A N 1
ATOM 723 C CA . ARG A 1 96 ? 3.532 -5.813 10.548 1.00 96.44 96 ARG A CA 1
ATOM 724 C C . ARG A 1 96 ? 3.925 -4.831 9.443 1.00 96.44 96 ARG A C 1
ATOM 726 O O . ARG A 1 96 ? 4.358 -5.270 8.382 1.00 96.44 96 ARG A O 1
ATOM 733 N N . ALA A 1 97 ? 3.841 -3.526 9.697 1.00 95.44 97 ALA A N 1
ATOM 734 C CA . ALA A 1 97 ? 4.224 -2.496 8.732 1.00 95.44 97 ALA A CA 1
ATOM 735 C C . ALA A 1 97 ? 5.706 -2.615 8.336 1.00 95.44 97 ALA A C 1
ATOM 737 O O . ALA A 1 97 ? 6.033 -2.609 7.150 1.00 95.44 97 ALA A O 1
ATOM 738 N N . LYS A 1 98 ? 6.607 -2.809 9.310 1.00 96.06 98 LYS A N 1
ATOM 739 C CA . LYS A 1 98 ? 8.036 -3.036 9.039 1.00 96.06 98 LYS A CA 1
ATOM 740 C C . LYS A 1 98 ? 8.276 -4.295 8.212 1.00 96.06 98 LYS A C 1
ATOM 742 O O . LYS A 1 98 ? 9.074 -4.252 7.284 1.00 96.06 98 LYS A O 1
ATOM 747 N N . ALA A 1 99 ? 7.572 -5.391 8.500 1.00 96.81 99 ALA A N 1
ATOM 748 C CA . ALA A 1 99 ? 7.677 -6.624 7.720 1.00 96.81 99 ALA A CA 1
ATOM 749 C C . ALA A 1 99 ? 7.215 -6.435 6.262 1.00 96.81 99 ALA A C 1
ATOM 751 O O . ALA A 1 99 ? 7.844 -6.956 5.343 1.00 96.81 99 ALA A O 1
ATOM 752 N N . MET A 1 100 ? 6.158 -5.650 6.035 1.00 95.94 100 MET A N 1
ATOM 753 C CA . MET A 1 100 ? 5.702 -5.298 4.686 1.00 95.94 100 MET A CA 1
ATOM 754 C C . MET A 1 100 ? 6.761 -4.479 3.934 1.00 95.94 100 MET A C 1
ATOM 756 O O . MET A 1 100 ? 7.115 -4.821 2.807 1.00 95.94 100 MET A O 1
ATOM 760 N N . PHE A 1 101 ? 7.337 -3.457 4.570 1.00 95.31 101 PHE A N 1
ATOM 761 C CA . PHE A 1 101 ? 8.421 -2.674 3.971 1.00 95.31 101 PHE A CA 1
ATOM 762 C C . PHE A 1 101 ? 9.699 -3.480 3.736 1.00 95.31 101 PHE A C 1
ATOM 764 O O . PHE A 1 101 ? 10.355 -3.282 2.719 1.00 95.31 101 PHE A O 1
ATOM 771 N N . GLN A 1 102 ? 10.026 -4.417 4.625 1.00 96.12 102 GLN A N 1
ATOM 772 C CA . GLN A 1 102 ? 11.138 -5.349 4.447 1.00 96.12 102 GLN A CA 1
ATOM 773 C C . GLN A 1 102 ? 10.946 -6.201 3.183 1.00 96.12 102 GLN A C 1
ATOM 775 O O . GLN A 1 102 ? 11.832 -6.236 2.334 1.00 96.12 102 GLN A O 1
ATOM 780 N N . ARG A 1 103 ? 9.768 -6.817 3.003 1.00 96.12 103 ARG A N 1
ATOM 781 C CA . ARG A 1 103 ? 9.434 -7.613 1.803 1.00 96.12 103 ARG A CA 1
ATOM 782 C C . ARG A 1 103 ? 9.510 -6.779 0.521 1.00 96.12 103 ARG A C 1
ATOM 784 O O . ARG A 1 103 ? 9.948 -7.258 -0.527 1.00 96.12 103 ARG A O 1
ATOM 791 N N . LEU A 1 104 ? 9.079 -5.526 0.594 1.00 94.88 104 LEU A N 1
ATOM 792 C CA . LEU A 1 104 ? 9.134 -4.605 -0.531 1.00 94.88 104 LEU A CA 1
ATOM 793 C C . LEU A 1 104 ? 10.578 -4.171 -0.847 1.00 94.88 104 LEU A C 1
ATOM 795 O O . LEU A 1 104 ? 10.980 -4.208 -2.006 1.00 94.88 104 LEU A O 1
ATOM 799 N N . ALA A 1 105 ? 11.405 -3.903 0.163 1.00 94.31 105 ALA A N 1
ATOM 800 C CA . ALA A 1 105 ? 12.831 -3.640 -0.015 1.00 94.31 105 ALA A CA 1
ATOM 801 C C . ALA A 1 105 ? 13.594 -4.846 -0.584 1.00 94.31 105 ALA A C 1
ATOM 803 O O . ALA A 1 105 ? 14.429 -4.678 -1.465 1.00 94.31 105 ALA A O 1
ATOM 804 N N . GLU A 1 106 ? 13.275 -6.066 -0.155 1.00 95.69 106 GLU A N 1
ATOM 805 C CA . GLU A 1 106 ? 13.820 -7.305 -0.730 1.00 95.69 106 GLU A CA 1
ATOM 806 C C . GLU A 1 106 ? 13.427 -7.493 -2.200 1.00 95.69 106 GLU A C 1
ATOM 808 O O . GLU A 1 106 ? 14.217 -7.990 -3.008 1.00 95.69 106 GLU A O 1
ATOM 813 N N . THR A 1 107 ? 12.210 -7.080 -2.560 1.00 94.81 107 THR A N 1
ATOM 814 C CA . THR A 1 107 ? 11.718 -7.104 -3.941 1.00 94.81 107 THR A CA 1
ATOM 815 C C . THR A 1 107 ? 12.537 -6.160 -4.815 1.00 94.81 107 THR A C 1
ATOM 817 O O . THR A 1 107 ? 13.072 -6.591 -5.838 1.00 94.81 107 THR A O 1
ATOM 820 N N . GLU A 1 108 ? 12.684 -4.907 -4.387 1.00 93.06 108 GLU A N 1
ATOM 821 C CA . GLU A 1 108 ? 13.464 -3.888 -5.093 1.00 93.06 108 GLU A CA 1
ATOM 822 C C . GLU A 1 108 ? 14.946 -4.276 -5.184 1.00 93.06 108 GLU A C 1
ATOM 824 O O . GLU A 1 108 ? 15.539 -4.262 -6.261 1.00 93.06 108 GLU A O 1
ATOM 829 N N . ALA A 1 109 ? 15.540 -4.721 -4.077 1.00 94.31 109 ALA A N 1
ATOM 830 C CA . ALA A 1 109 ? 16.940 -5.129 -4.013 1.00 94.31 109 ALA A CA 1
ATOM 831 C C . ALA A 1 109 ? 17.251 -6.261 -5.001 1.00 94.31 109 ALA A C 1
ATOM 833 O O . ALA A 1 109 ? 18.286 -6.251 -5.665 1.00 94.31 109 ALA A O 1
ATOM 834 N N . ALA A 1 110 ? 16.329 -7.212 -5.155 1.00 94.75 110 ALA A N 1
ATOM 835 C CA . ALA A 1 110 ? 16.479 -8.292 -6.117 1.00 94.75 110 ALA A CA 1
ATOM 836 C C . ALA A 1 110 ? 16.343 -7.831 -7.577 1.00 94.75 110 ALA A C 1
ATOM 838 O O . ALA A 1 110 ? 17.068 -8.336 -8.433 1.00 94.75 110 ALA A O 1
ATOM 839 N N . ILE A 1 111 ? 15.446 -6.884 -7.871 1.00 93.38 111 ILE A N 1
ATOM 840 C CA . ILE A 1 111 ? 15.308 -6.285 -9.211 1.00 93.38 111 ILE A CA 1
ATOM 841 C C . ILE A 1 111 ? 16.578 -5.509 -9.575 1.00 93.38 111 ILE A C 1
ATOM 843 O O . ILE A 1 111 ? 17.085 -5.626 -10.691 1.00 93.38 111 ILE A O 1
ATOM 847 N N . HIS A 1 112 ? 17.129 -4.778 -8.608 1.00 91.62 112 HIS A N 1
ATOM 848 C CA . HIS A 1 112 ? 18.331 -3.968 -8.764 1.00 91.62 112 HIS A CA 1
ATOM 849 C C . HIS A 1 112 ? 19.647 -4.730 -8.534 1.00 91.62 112 HIS A C 1
ATOM 851 O O . HIS A 1 112 ? 20.716 -4.140 -8.678 1.00 91.62 112 HIS A O 1
ATOM 857 N N . GLN A 1 113 ? 19.586 -6.026 -8.209 1.00 94.56 113 GLN A N 1
ATOM 858 C CA . GLN A 1 113 ? 20.742 -6.892 -7.937 1.00 94.56 113 GLN A CA 1
ATOM 859 C C . GLN A 1 113 ? 21.728 -6.299 -6.918 1.00 94.56 113 GLN A C 1
ATOM 861 O O . GLN A 1 113 ? 22.940 -6.281 -7.133 1.00 94.56 113 GLN A O 1
ATOM 866 N N . MET A 1 114 ? 21.205 -5.820 -5.792 1.00 94.88 114 MET A N 1
ATOM 867 C CA . MET A 1 114 ? 21.999 -5.206 -4.728 1.00 94.88 114 MET A CA 1
ATOM 868 C C . MET A 1 114 ? 21.597 -5.717 -3.340 1.00 94.88 114 MET A C 1
ATOM 870 O O . MET A 1 114 ? 20.529 -6.310 -3.185 1.00 94.88 114 MET A O 1
ATOM 874 N N . PRO A 1 115 ? 22.441 -5.509 -2.316 1.00 94.19 115 PRO A N 1
ATOM 875 C CA . PRO A 1 115 ? 22.068 -5.759 -0.929 1.00 94.19 115 PRO A CA 1
ATOM 876 C C . PRO A 1 115 ? 20.851 -4.928 -0.483 1.00 94.19 115 PRO A C 1
ATOM 878 O O . PRO A 1 115 ? 20.694 -3.775 -0.884 1.00 94.19 115 PRO A O 1
ATOM 881 N N . VAL A 1 116 ? 19.998 -5.503 0.374 1.00 92.88 116 VAL A N 1
ATOM 882 C CA . VAL A 1 116 ? 18.756 -4.860 0.861 1.00 92.88 116 VAL A CA 1
ATOM 883 C C . VAL A 1 116 ? 19.036 -3.584 1.656 1.00 92.88 116 VAL A C 1
ATOM 885 O O . VAL A 1 116 ? 18.270 -2.633 1.589 1.00 92.88 116 VAL A O 1
ATOM 888 N N . ASP A 1 117 ? 20.147 -3.527 2.382 1.00 88.19 117 ASP A N 1
ATOM 889 C CA . ASP A 1 117 ? 20.580 -2.349 3.139 1.00 88.19 117 ASP A CA 1
ATOM 890 C C . ASP A 1 117 ? 21.051 -1.186 2.247 1.00 88.19 117 ASP A C 1
ATOM 892 O O . ASP A 1 117 ? 21.126 -0.051 2.715 1.00 88.19 117 ASP A O 1
ATOM 896 N N . GLN A 1 118 ? 21.318 -1.443 0.962 1.00 86.88 118 GLN A N 1
ATOM 897 C CA . GLN A 1 118 ? 21.740 -0.441 -0.024 1.00 86.88 118 GLN A CA 1
ATOM 898 C C . GLN A 1 118 ? 20.610 -0.010 -0.968 1.00 86.88 118 GLN A C 1
ATOM 900 O O . GLN A 1 118 ? 20.802 0.890 -1.790 1.00 86.88 118 GLN A O 1
ATOM 905 N N . VAL A 1 119 ? 19.429 -0.630 -0.863 1.00 88.81 119 VAL A N 1
ATOM 906 C CA . VAL A 1 119 ? 18.310 -0.323 -1.752 1.00 88.81 119 VAL A CA 1
ATOM 907 C C . VAL A 1 119 ? 17.725 1.055 -1.452 1.00 88.81 119 VAL A C 1
ATOM 909 O O . VAL A 1 119 ? 17.517 1.437 -0.296 1.00 88.81 119 VAL A O 1
ATOM 912 N N . HIS A 1 120 ? 17.438 1.791 -2.521 1.00 83.62 120 HIS A N 1
ATOM 913 C CA . HIS A 1 120 ? 16.690 3.039 -2.473 1.00 83.62 120 HIS A CA 1
ATOM 914 C C . HIS A 1 120 ? 15.304 2.777 -3.045 1.00 83.62 120 HIS A C 1
ATOM 916 O O . HIS A 1 120 ? 15.166 2.284 -4.164 1.00 83.62 120 HIS A O 1
ATOM 922 N N . LEU A 1 121 ? 14.268 3.082 -2.271 1.00 82.81 121 LEU A N 1
ATOM 923 C CA . LEU A 1 121 ? 12.895 2.841 -2.691 1.00 82.81 121 LEU A CA 1
ATOM 924 C C . LEU A 1 121 ? 12.412 4.025 -3.536 1.00 82.81 121 LEU A C 1
ATOM 926 O O . LEU A 1 121 ? 12.024 5.061 -2.998 1.00 82.81 121 LEU A O 1
ATOM 930 N N . HIS A 1 122 ? 12.479 3.887 -4.862 1.00 71.88 122 HIS A N 1
ATOM 931 C CA . HIS A 1 122 ? 12.221 4.991 -5.793 1.00 71.88 122 HIS A CA 1
ATOM 932 C C . HIS A 1 122 ? 10.734 5.335 -5.920 1.00 71.88 122 HIS A C 1
ATOM 934 O O . HIS A 1 122 ? 10.363 6.491 -5.776 1.00 71.88 122 HIS A O 1
ATOM 940 N N . GLU A 1 123 ? 9.885 4.340 -6.161 1.00 70.31 123 GLU A N 1
ATOM 941 C CA . GLU A 1 123 ? 8.439 4.541 -6.366 1.00 70.31 123 GLU A CA 1
ATOM 942 C C . GLU A 1 123 ? 7.646 4.232 -5.091 1.00 70.31 123 GLU A C 1
ATOM 944 O O . GLU A 1 123 ? 6.625 4.845 -4.795 1.00 70.31 123 GLU A O 1
ATOM 949 N N . VAL A 1 124 ? 8.180 3.311 -4.294 1.00 72.62 124 VAL A N 1
ATOM 950 C CA . VAL A 1 124 ? 7.525 2.722 -3.124 1.00 72.62 124 VAL A CA 1
ATOM 951 C C . VAL A 1 124 ? 8.052 3.247 -1.783 1.00 72.62 124 VAL A C 1
ATOM 953 O O . VAL A 1 124 ? 7.544 2.888 -0.723 1.00 72.62 124 VAL A O 1
ATOM 956 N N . GLY A 1 125 ? 9.061 4.123 -1.820 1.00 67.44 125 GLY A N 1
ATOM 957 C CA . GLY A 1 125 ? 9.538 4.899 -0.666 1.00 67.44 125 GLY A CA 1
ATOM 958 C C . GLY A 1 125 ? 8.834 6.248 -0.515 1.00 67.44 125 GLY A C 1
ATOM 959 O O . GLY A 1 125 ? 9.062 6.956 0.468 1.00 67.44 125 GLY A O 1
ATOM 960 N N . ALA A 1 126 ? 7.983 6.598 -1.484 1.00 80.00 126 ALA A N 1
ATOM 961 C CA . ALA A 1 126 ? 7.198 7.819 -1.484 1.00 80.00 126 ALA A CA 1
ATOM 962 C C . ALA A 1 126 ? 6.14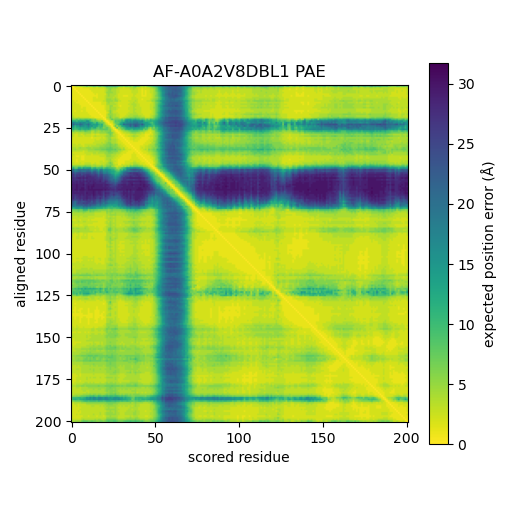0 7.812 -0.372 1.00 80.00 126 ALA A C 1
ATOM 964 O O . ALA A 1 126 ? 5.720 6.758 0.119 1.00 80.00 126 ALA A O 1
ATOM 965 N N . LEU A 1 127 ? 5.686 9.008 0.004 1.00 82.50 127 LEU A N 1
ATOM 966 C CA . LEU A 1 127 ? 4.728 9.193 1.087 1.00 82.50 127 LEU A CA 1
ATOM 967 C C . LEU A 1 127 ? 3.430 8.407 0.864 1.00 82.50 127 LEU A C 1
ATOM 969 O O . LEU A 1 127 ? 2.956 7.757 1.794 1.00 82.50 127 LEU A O 1
ATOM 973 N N . ASP A 1 128 ? 2.903 8.403 -0.362 1.00 85.00 128 ASP A N 1
ATOM 974 C CA . ASP A 1 128 ? 1.691 7.657 -0.719 1.00 85.00 128 ASP A CA 1
ATOM 975 C C . ASP A 1 128 ? 1.798 6.168 -0.358 1.00 85.00 128 ASP A C 1
ATOM 977 O O . ASP A 1 128 ? 0.866 5.594 0.201 1.00 85.00 128 ASP A O 1
ATOM 981 N N . SER A 1 129 ? 2.964 5.551 -0.583 1.00 87.62 129 SER A N 1
ATOM 982 C CA . SER A 1 129 ? 3.188 4.139 -0.246 1.00 87.62 129 SER A CA 1
ATOM 983 C C . SER A 1 129 ? 3.258 3.900 1.262 1.00 87.62 129 SER A C 1
ATOM 985 O O . SER A 1 129 ? 2.770 2.882 1.756 1.00 87.62 129 SER A O 1
ATOM 987 N N . ILE A 1 130 ? 3.828 4.848 2.013 1.00 88.38 130 ILE A N 1
ATOM 988 C CA . ILE A 1 130 ? 3.826 4.818 3.482 1.00 88.38 130 ILE A CA 1
ATOM 989 C C . ILE A 1 130 ? 2.399 4.917 4.006 1.00 88.38 130 ILE A C 1
ATOM 991 O O . ILE A 1 130 ? 2.011 4.105 4.846 1.00 88.38 130 ILE A O 1
ATOM 995 N N . ILE A 1 131 ? 1.613 5.861 3.492 1.00 90.75 131 ILE A N 1
ATOM 996 C CA . ILE A 1 131 ? 0.219 6.045 3.892 1.00 90.75 131 ILE A CA 1
ATOM 997 C C . ILE A 1 131 ? -0.607 4.803 3.553 1.00 90.75 131 ILE A C 1
ATOM 999 O O . ILE A 1 131 ? -1.339 4.329 4.419 1.00 90.75 131 ILE A O 1
ATOM 1003 N N . ASP A 1 132 ? -0.451 4.231 2.357 1.00 91.19 132 ASP A N 1
ATOM 1004 C CA . ASP A 1 132 ? -1.140 3.004 1.948 1.00 91.19 132 ASP A CA 1
ATOM 1005 C C . ASP A 1 132 ? -0.844 1.837 2.901 1.00 91.19 132 ASP A C 1
ATOM 1007 O O . ASP A 1 132 ? -1.764 1.213 3.432 1.00 91.19 132 ASP A O 1
ATOM 1011 N N . ILE A 1 133 ? 0.436 1.542 3.153 1.00 93.25 133 ILE A N 1
ATOM 1012 C CA . ILE A 1 133 ? 0.840 0.387 3.967 1.00 93.25 133 ILE A CA 1
ATOM 1013 C C . ILE A 1 133 ? 0.449 0.592 5.433 1.00 93.25 133 ILE A C 1
ATOM 1015 O O . ILE A 1 133 ? -0.196 -0.271 6.030 1.00 93.25 133 ILE A O 1
ATOM 1019 N N . VAL A 1 134 ? 0.814 1.733 6.021 1.00 93.69 134 VAL A N 1
ATOM 1020 C CA . VAL A 1 134 ? 0.530 2.036 7.433 1.00 93.69 134 VAL A CA 1
ATOM 1021 C C . VAL A 1 134 ? -0.972 2.153 7.661 1.00 93.69 134 VAL A C 1
ATOM 1023 O O . VAL A 1 134 ? -1.482 1.621 8.645 1.00 93.69 134 VAL A O 1
ATOM 1026 N N . GLY A 1 135 ? -1.694 2.790 6.740 1.00 94.44 135 GLY A N 1
ATOM 1027 C CA . GLY A 1 135 ? -3.139 2.930 6.827 1.00 94.44 135 GLY A CA 1
ATOM 1028 C C . GLY A 1 135 ? -3.866 1.591 6.730 1.00 94.44 135 GLY A C 1
ATOM 1029 O O . GLY A 1 135 ? -4.850 1.385 7.433 1.00 94.44 135 GLY A O 1
ATOM 1030 N N . ILE A 1 136 ? -3.384 0.652 5.911 1.00 95.56 136 ILE A N 1
ATOM 1031 C CA . ILE A 1 136 ? -3.977 -0.690 5.831 1.00 95.56 136 ILE A CA 1
ATOM 1032 C C . ILE A 1 136 ? -3.691 -1.498 7.090 1.00 95.56 136 ILE A C 1
ATOM 1034 O O . ILE A 1 136 ? -4.584 -2.177 7.592 1.00 95.56 136 ILE A O 1
ATOM 1038 N N . VAL A 1 137 ? -2.484 -1.389 7.644 1.00 96.12 137 VAL A N 1
ATOM 1039 C CA . VAL A 1 137 ? -2.166 -1.999 8.939 1.00 96.12 137 VAL A CA 1
ATOM 1040 C C . VAL A 1 137 ? -3.066 -1.438 10.040 1.00 96.12 137 VAL A C 1
ATOM 1042 O O . VAL A 1 137 ? -3.637 -2.220 10.795 1.00 96.12 137 VAL A O 1
ATOM 1045 N N . PHE A 1 138 ? -3.256 -0.117 10.091 1.00 96.12 138 PHE A N 1
ATOM 1046 C CA . PHE A 1 138 ? -4.211 0.508 11.007 1.00 96.12 138 PHE A CA 1
ATOM 1047 C C . PHE A 1 138 ? -5.631 -0.028 10.789 1.00 96.12 138 PHE A C 1
ATOM 1049 O O . PHE A 1 138 ? -6.306 -0.404 11.742 1.00 96.12 138 PHE A O 1
ATOM 1056 N N . ALA A 1 139 ? -6.076 -0.135 9.536 1.00 96.06 139 ALA A N 1
ATOM 1057 C CA . ALA A 1 139 ? -7.407 -0.635 9.226 1.00 96.06 139 ALA A CA 1
ATOM 1058 C C . ALA A 1 139 ? -7.621 -2.087 9.679 1.00 96.06 139 ALA A C 1
ATOM 1060 O O . ALA A 1 139 ? -8.719 -2.438 10.106 1.00 96.06 139 ALA A O 1
ATOM 1061 N N . MET A 1 140 ? -6.583 -2.929 9.618 1.00 95.69 140 MET A N 1
ATOM 1062 C CA . MET A 1 140 ? -6.635 -4.283 10.176 1.00 95.69 140 MET A CA 1
ATOM 1063 C C . MET A 1 140 ? -6.822 -4.259 11.696 1.00 95.69 140 MET A C 1
ATOM 1065 O O . MET A 1 140 ? -7.627 -5.030 12.212 1.00 95.69 140 MET A O 1
ATOM 1069 N N . GLU A 1 141 ? -6.120 -3.374 12.410 1.00 95.69 141 GLU A N 1
ATOM 1070 C CA . GLU A 1 141 ? -6.280 -3.209 13.863 1.00 95.69 141 GLU A CA 1
ATOM 1071 C C . GLU A 1 141 ? -7.684 -2.713 14.216 1.00 95.69 141 GLU A C 1
ATOM 1073 O O . GLU A 1 141 ? -8.349 -3.306 15.064 1.00 95.69 141 GLU A O 1
ATOM 1078 N N . TRP A 1 142 ? -8.156 -1.678 13.517 1.00 95.81 142 TRP A N 1
ATOM 1079 C CA . TRP A 1 142 ? -9.495 -1.116 13.680 1.00 95.81 142 TRP A CA 1
ATOM 1080 C C . TRP A 1 142 ? -10.593 -2.163 13.444 1.00 95.81 142 TRP A C 1
ATOM 1082 O O . TRP A 1 142 ? -11.535 -2.268 14.227 1.00 95.81 142 TRP A O 1
ATOM 1092 N N . ALA A 1 143 ? -10.451 -2.981 12.399 1.00 95.62 143 ALA A N 1
ATOM 1093 C CA . ALA A 1 143 ? -11.407 -4.036 12.077 1.00 95.62 143 ALA A CA 1
ATOM 1094 C C . ALA A 1 143 ? -11.275 -5.286 12.970 1.00 95.62 143 ALA A C 1
ATOM 1096 O O . ALA A 1 143 ? -12.104 -6.191 12.864 1.00 95.62 143 ALA A O 1
ATOM 1097 N N . GLY A 1 144 ? -10.232 -5.383 13.805 1.00 95.81 144 GLY A N 1
ATOM 1098 C CA . GLY A 1 144 ? -9.903 -6.608 14.540 1.00 95.81 144 GLY A CA 1
ATOM 1099 C C . GLY A 1 144 ? -9.596 -7.792 13.614 1.00 95.81 144 GLY A C 1
ATOM 1100 O O . GLY A 1 144 ? -9.950 -8.929 13.922 1.00 95.81 144 GLY A O 1
ATOM 1101 N N . ALA A 1 145 ? -8.999 -7.527 12.449 1.00 94.88 145 ALA A N 1
ATOM 1102 C CA . ALA A 1 145 ? -8.766 -8.512 11.402 1.00 94.88 145 ALA A CA 1
ATOM 1103 C C . ALA A 1 145 ? -7.336 -9.068 11.441 1.00 94.88 145 ALA A C 1
ATOM 1105 O O . ALA A 1 145 ? -6.355 -8.337 11.315 1.00 94.88 145 ALA A O 1
ATOM 1106 N N . ASP A 1 146 ? -7.210 -10.393 11.502 1.00 92.25 146 ASP A N 1
ATOM 1107 C CA . ASP A 1 146 ? -5.902 -11.061 11.466 1.00 92.25 146 ASP A CA 1
ATOM 1108 C C . ASP A 1 146 ? -5.356 -11.244 10.044 1.00 92.25 146 ASP A C 1
ATOM 1110 O O . ASP A 1 146 ? -4.144 -11.399 9.843 1.00 92.25 146 ASP A O 1
ATOM 1114 N N . ARG A 1 147 ? -6.254 -11.280 9.050 1.00 91.81 147 ARG A N 1
ATOM 1115 C CA . ARG A 1 147 ? -5.957 -11.689 7.674 1.00 91.81 147 ARG A CA 1
ATOM 1116 C C . ARG A 1 147 ? -6.724 -10.863 6.652 1.00 91.81 147 ARG A C 1
ATOM 1118 O O . ARG A 1 147 ? -7.893 -10.546 6.848 1.00 91.81 147 ARG A O 1
ATOM 1125 N N . ILE A 1 148 ? -6.068 -10.627 5.521 1.00 91.62 148 ILE A N 1
ATOM 1126 C CA . ILE A 1 148 ? -6.674 -10.107 4.298 1.00 91.62 148 ILE A CA 1
ATOM 1127 C C . ILE A 1 148 ? -6.819 -11.278 3.326 1.00 91.62 148 ILE A C 1
ATOM 1129 O O . ILE A 1 148 ? -5.944 -12.139 3.237 1.00 91.62 148 ILE A O 1
ATOM 1133 N N . VAL A 1 149 ? -7.957 -11.347 2.641 1.00 92.56 149 VAL A N 1
ATOM 1134 C CA . VAL A 1 149 ? -8.236 -12.353 1.613 1.00 92.56 149 VAL A CA 1
ATOM 1135 C C . VAL A 1 149 ? -8.785 -11.660 0.379 1.00 92.56 149 VAL A C 1
ATOM 1137 O O . VAL A 1 149 ? -9.545 -10.698 0.487 1.00 92.56 149 VAL A O 1
ATOM 1140 N N . SER A 1 150 ? -8.414 -12.159 -0.796 1.00 93.25 150 SER A N 1
ATOM 1141 C CA . SER A 1 150 ? -8.871 -11.620 -2.072 1.00 93.25 150 SER A CA 1
ATOM 1142 C C . SER A 1 150 ? -9.231 -12.746 -3.036 1.00 93.25 150 SER A C 1
ATOM 1144 O O . SER A 1 150 ? -8.638 -13.824 -3.012 1.00 93.25 150 SER A O 1
ATOM 1146 N N . SER A 1 151 ? -10.196 -12.480 -3.918 1.00 95.44 151 SER A N 1
ATOM 1147 C CA . SER A 1 151 ? -10.353 -13.232 -5.166 1.00 95.44 151 SER A CA 1
ATOM 1148 C C . SER A 1 151 ? -9.133 -13.005 -6.077 1.00 95.44 151 SER A C 1
ATOM 1150 O O . SER A 1 151 ? -8.332 -12.109 -5.784 1.00 95.44 151 SER A O 1
ATOM 1152 N N . PRO A 1 152 ? -9.002 -13.726 -7.211 1.00 96.56 152 PRO A N 1
ATOM 1153 C CA . PRO A 1 152 ? -7.963 -13.415 -8.185 1.00 96.56 152 PRO A CA 1
ATOM 1154 C C . PRO A 1 152 ? -7.932 -11.921 -8.534 1.00 96.56 152 PRO A C 1
ATOM 1156 O O . PRO A 1 152 ? -8.990 -11.291 -8.640 1.00 96.56 152 PRO A O 1
ATOM 1159 N N . LEU A 1 153 ? -6.737 -11.354 -8.686 1.00 95.62 153 LEU A N 1
ATOM 1160 C CA . LEU A 1 153 ? -6.561 -9.919 -8.907 1.00 95.62 153 LEU A CA 1
ATOM 1161 C C . LEU A 1 153 ? -6.574 -9.574 -10.396 1.00 95.62 153 LEU A C 1
ATOM 1163 O O . LEU A 1 153 ? -5.908 -10.223 -11.201 1.00 95.62 153 LEU A O 1
ATOM 1167 N N . ASN A 1 154 ? -7.301 -8.517 -10.761 1.00 96.44 154 ASN A N 1
ATOM 1168 C CA . ASN A 1 154 ? -7.211 -7.952 -12.103 1.00 96.44 154 ASN A CA 1
ATOM 1169 C C . ASN A 1 154 ? -5.998 -7.030 -12.183 1.00 96.44 154 ASN A C 1
ATOM 1171 O O . ASN A 1 154 ? -6.068 -5.918 -11.671 1.00 96.44 154 ASN A O 1
ATOM 1175 N N . VAL A 1 155 ? -4.918 -7.450 -12.836 1.00 96.81 155 VAL A N 1
ATOM 1176 C CA . VAL A 1 155 ? -3.696 -6.629 -12.931 1.00 96.81 155 VAL A CA 1
ATOM 1177 C C . VAL A 1 155 ? -3.842 -5.441 -13.883 1.00 96.81 155 VAL A C 1
ATOM 1179 O O . VAL A 1 155 ? -3.060 -4.496 -13.810 1.00 96.81 155 VAL A O 1
ATOM 1182 N N . GLY A 1 156 ? -4.874 -5.440 -14.731 1.00 96.50 156 GLY A N 1
ATOM 1183 C CA . GLY A 1 156 ? -5.028 -4.463 -15.805 1.00 96.50 156 GLY A CA 1
ATOM 1184 C C . GLY A 1 156 ? -4.244 -4.862 -17.054 1.00 96.50 156 GLY A C 1
ATOM 1185 O O . GLY A 1 156 ? -4.005 -6.050 -17.284 1.00 96.50 156 GLY A O 1
ATOM 1186 N N . ALA A 1 157 ? -3.900 -3.889 -17.895 1.00 96.44 157 ALA A N 1
ATOM 1187 C CA . ALA A 1 157 ? -3.195 -4.109 -19.159 1.00 96.44 157 ALA A CA 1
ATOM 1188 C C . ALA A 1 157 ? -2.463 -2.840 -19.624 1.00 96.44 157 ALA A C 1
ATOM 1190 O O . ALA A 1 157 ? -2.713 -1.747 -19.122 1.00 96.44 157 ALA A O 1
ATOM 1191 N N . GLY A 1 158 ? -1.606 -2.978 -20.635 1.00 95.94 158 GLY A N 1
ATOM 1192 C CA . GLY A 1 158 ? -0.948 -1.853 -21.299 1.00 95.94 158 GLY A CA 1
ATOM 1193 C C . GLY A 1 158 ? 0.445 -1.571 -20.768 1.00 95.94 158 GLY A C 1
ATOM 1194 O O . GLY A 1 158 ? 1.164 -2.498 -20.402 1.00 95.94 158 GLY A O 1
ATOM 1195 N N . MET A 1 159 ? 0.825 -0.295 -20.784 1.00 96.19 159 MET A N 1
ATOM 1196 C CA . MET A 1 159 ? 2.146 0.175 -20.379 1.00 96.19 159 MET A CA 1
ATOM 1197 C C . MET A 1 159 ? 2.027 1.215 -19.262 1.00 96.19 159 MET A C 1
ATOM 1199 O O . MET A 1 159 ? 1.102 2.028 -19.281 1.00 96.19 159 MET A O 1
ATOM 1203 N N . VAL A 1 160 ? 2.981 1.227 -18.334 1.00 93.06 160 VAL A N 1
ATOM 1204 C CA . VAL A 1 160 ? 3.096 2.219 -17.258 1.00 93.06 160 VAL A CA 1
ATOM 1205 C C . VAL A 1 160 ? 4.442 2.940 -17.346 1.00 93.06 160 VAL A C 1
ATOM 1207 O O . VAL A 1 160 ? 5.466 2.330 -17.661 1.00 93.06 160 VAL A O 1
ATOM 1210 N N . GLN A 1 161 ? 4.426 4.253 -17.112 1.00 90.69 161 GLN A N 1
ATOM 1211 C CA . GLN A 1 161 ? 5.629 5.078 -17.022 1.00 90.69 161 GLN A CA 1
ATOM 1212 C C . GLN A 1 161 ? 6.156 5.047 -15.587 1.00 90.69 161 GLN A C 1
ATOM 1214 O O . GLN A 1 161 ? 5.413 5.289 -14.643 1.00 90.69 161 GLN A O 1
ATOM 1219 N N . SER A 1 162 ? 7.450 4.800 -15.462 1.00 87.69 162 SER A N 1
ATOM 1220 C CA . SER A 1 162 ? 8.196 4.630 -14.221 1.00 87.69 162 SER A CA 1
ATOM 1221 C C . SER A 1 162 ? 9.457 5.503 -14.255 1.00 87.69 162 SER A C 1
ATOM 1223 O O . SER A 1 162 ? 9.862 5.986 -15.324 1.00 87.69 162 SER A O 1
ATOM 1225 N N . ALA A 1 163 ? 10.112 5.685 -13.103 1.00 82.94 163 ALA A N 1
ATOM 1226 C CA . ALA A 1 163 ? 11.444 6.299 -13.033 1.00 82.94 163 ALA A CA 1
ATOM 1227 C C . ALA A 1 163 ? 12.496 5.518 -13.851 1.00 82.94 163 ALA A C 1
ATOM 1229 O O . ALA A 1 163 ? 13.505 6.076 -14.276 1.00 82.94 163 ALA A O 1
ATOM 1230 N N . HIS A 1 164 ? 12.230 4.238 -14.118 1.00 86.62 164 HIS A N 1
ATOM 1231 C CA . HIS A 1 164 ? 13.107 3.319 -14.839 1.00 86.62 164 HIS A CA 1
ATOM 1232 C C . HIS A 1 164 ? 12.683 3.107 -16.303 1.00 86.62 164 HIS A C 1
ATOM 1234 O O . HIS A 1 164 ? 13.197 2.210 -16.972 1.00 86.62 164 HIS A O 1
ATOM 1240 N N . GLY A 1 165 ? 11.756 3.925 -16.816 1.00 91.44 165 GLY A N 1
ATOM 1241 C CA . GLY A 1 165 ? 11.280 3.869 -18.197 1.00 91.44 165 GLY A CA 1
ATOM 1242 C C . GLY A 1 165 ? 9.845 3.365 -18.321 1.00 91.44 165 GLY A C 1
ATOM 1243 O O . GLY A 1 165 ? 9.027 3.554 -17.426 1.00 91.44 165 GLY A O 1
ATOM 1244 N N . VAL A 1 166 ? 9.520 2.770 -19.468 1.00 95.38 166 VAL A N 1
ATOM 1245 C CA . VAL A 1 166 ? 8.172 2.262 -19.759 1.00 95.38 166 VAL A CA 1
ATOM 1246 C C . VAL A 1 166 ? 8.160 0.746 -19.622 1.00 95.38 166 VAL A C 1
ATOM 1248 O O . VAL A 1 166 ? 8.939 0.065 -20.288 1.00 95.38 166 VAL A O 1
ATOM 1251 N N . PHE A 1 167 ? 7.248 0.221 -18.805 1.00 94.94 167 PHE A N 1
ATOM 1252 C CA . PHE A 1 167 ? 7.097 -1.216 -18.568 1.00 94.94 167 PHE A CA 1
ATOM 1253 C C . PHE A 1 167 ? 5.703 -1.713 -18.941 1.00 94.94 167 PHE A C 1
ATOM 1255 O O . PHE A 1 167 ? 4.744 -0.944 -18.847 1.00 94.94 167 PHE A O 1
ATOM 1262 N N . PRO A 1 168 ? 5.561 -2.996 -19.326 1.00 95.88 168 PRO A N 1
ATOM 1263 C CA . PRO A 1 168 ? 4.248 -3.616 -19.412 1.00 95.88 168 PRO A CA 1
ATOM 1264 C C . PRO A 1 168 ? 3.590 -3.656 -18.032 1.00 95.88 168 PRO A C 1
ATOM 1266 O O . PRO A 1 168 ? 4.266 -3.760 -17.011 1.00 95.88 168 PRO A O 1
ATOM 1269 N N . VAL A 1 169 ? 2.264 -3.609 -18.010 1.00 96.62 169 VAL A N 1
ATOM 1270 C CA . VAL A 1 169 ? 1.467 -3.878 -16.812 1.00 96.62 169 VAL A CA 1
ATOM 1271 C C . VAL A 1 169 ? 1.243 -5.392 -16.692 1.00 96.62 169 VAL A C 1
ATOM 1273 O O . VAL A 1 169 ? 0.760 -5.998 -17.656 1.00 96.62 169 VAL A O 1
ATOM 1276 N N . PRO A 1 170 ? 1.512 -6.011 -15.526 1.00 95.56 170 PRO A N 1
ATOM 1277 C CA . PRO A 1 170 ? 2.046 -5.403 -14.301 1.00 95.56 170 PRO A CA 1
ATOM 1278 C C . PRO A 1 170 ? 3.558 -5.123 -14.364 1.00 95.56 170 PRO A C 1
ATOM 1280 O O . PRO A 1 170 ? 4.317 -5.895 -14.951 1.00 95.56 170 PRO A O 1
ATOM 1283 N N . ALA A 1 171 ? 3.987 -4.043 -13.703 1.00 94.62 171 ALA A N 1
ATOM 1284 C CA . ALA A 1 171 ? 5.393 -3.649 -13.610 1.00 94.62 171 ALA A CA 1
ATOM 1285 C C . ALA A 1 171 ? 6.249 -4.671 -12.820 1.00 94.62 171 ALA A C 1
ATOM 1287 O O . ALA A 1 171 ? 5.701 -5.467 -12.048 1.00 94.62 171 ALA A O 1
ATOM 1288 N N . PRO A 1 172 ? 7.595 -4.654 -12.951 1.00 94.56 172 PRO A N 1
ATOM 1289 C CA . PRO A 1 172 ? 8.474 -5.672 -12.363 1.00 94.56 172 PRO A CA 1
ATOM 1290 C C . PRO A 1 172 ? 8.304 -5.903 -10.851 1.00 94.56 172 PRO A C 1
ATOM 1292 O O . PRO A 1 172 ? 8.247 -7.056 -10.417 1.00 94.56 172 PRO A O 1
ATOM 1295 N N . ALA A 1 173 ? 8.178 -4.836 -10.052 1.00 94.06 173 ALA A N 1
ATOM 1296 C CA . ALA A 1 173 ? 7.962 -4.943 -8.606 1.00 94.06 173 ALA A CA 1
ATOM 1297 C C . ALA A 1 173 ? 6.629 -5.634 -8.280 1.00 94.06 173 ALA A C 1
ATOM 1299 O O . ALA A 1 173 ? 6.590 -6.561 -7.471 1.00 94.06 173 ALA A O 1
ATOM 1300 N N . THR A 1 174 ? 5.556 -5.257 -8.980 1.00 95.62 174 THR A N 1
ATOM 1301 C CA . THR A 1 174 ? 4.232 -5.878 -8.856 1.00 95.62 174 THR A CA 1
ATOM 1302 C C . THR A 1 174 ? 4.276 -7.366 -9.213 1.00 95.62 174 THR A C 1
ATOM 1304 O O . THR A 1 174 ? 3.788 -8.188 -8.441 1.00 95.62 174 THR A O 1
ATOM 1307 N N . VAL A 1 175 ? 4.905 -7.740 -10.339 1.00 95.81 175 VAL A N 1
ATOM 1308 C CA . VAL A 1 175 ? 5.064 -9.151 -10.756 1.00 95.81 175 VAL A CA 1
ATOM 1309 C C . VAL A 1 175 ? 5.751 -9.968 -9.667 1.00 95.81 175 VAL A C 1
ATOM 1311 O O . VAL A 1 175 ? 5.288 -11.050 -9.305 1.00 95.81 175 VAL A O 1
ATOM 1314 N N . ARG A 1 176 ? 6.859 -9.448 -9.132 1.00 96.12 176 ARG A N 1
ATOM 1315 C CA . ARG A 1 176 ? 7.656 -10.153 -8.130 1.00 96.12 176 ARG A CA 1
ATOM 1316 C C . ARG A 1 176 ? 6.929 -10.278 -6.790 1.00 96.12 176 ARG A C 1
ATOM 1318 O O . ARG A 1 176 ? 7.041 -11.324 -6.156 1.00 96.12 176 ARG A O 1
ATOM 1325 N N . LEU A 1 177 ? 6.184 -9.254 -6.372 1.00 96.56 177 LEU A N 1
ATOM 1326 C CA . LEU A 1 177 ? 5.389 -9.293 -5.141 1.00 96.56 177 LEU A CA 1
ATOM 1327 C C . LEU A 1 177 ? 4.235 -10.294 -5.226 1.00 96.56 177 LEU A C 1
ATOM 1329 O O . LEU A 1 177 ? 3.988 -10.998 -4.246 1.00 96.56 177 LEU A O 1
ATOM 1333 N N . LEU A 1 178 ? 3.567 -10.373 -6.381 1.00 95.94 178 LEU A N 1
ATOM 1334 C CA . LEU A 1 178 ? 2.444 -11.284 -6.604 1.00 95.94 178 LEU A CA 1
ATOM 1335 C C . LEU A 1 178 ? 2.866 -12.757 -6.574 1.00 95.94 178 LEU A C 1
ATOM 1337 O O . LEU A 1 178 ? 2.144 -13.569 -6.004 1.00 95.94 178 LEU A O 1
ATOM 1341 N N . GLY A 1 179 ? 4.012 -13.120 -7.159 1.00 94.12 179 GLY A N 1
ATOM 1342 C CA . GLY A 1 179 ? 4.452 -14.519 -7.209 1.00 94.12 179 GLY A CA 1
ATOM 1343 C C . GLY A 1 179 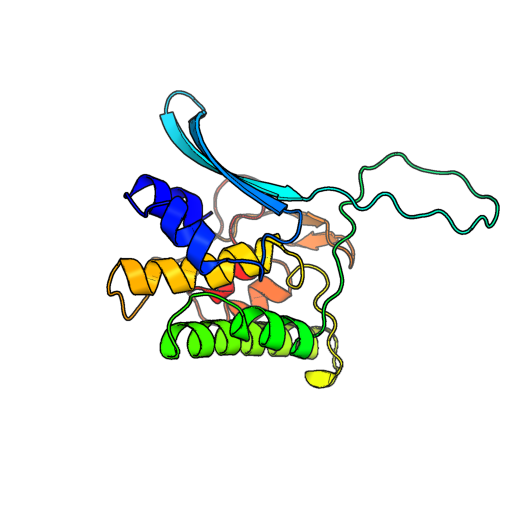? 3.367 -15.443 -7.784 1.00 94.12 179 GLY A C 1
ATOM 1344 O O . GLY A 1 179 ? 2.953 -15.266 -8.927 1.00 94.12 179 GLY A O 1
ATOM 1345 N N . ASP A 1 180 ? 2.884 -16.391 -6.974 1.00 94.25 180 ASP A N 1
ATOM 1346 C CA . ASP A 1 180 ? 1.850 -17.371 -7.350 1.00 94.25 180 ASP A CA 1
ATOM 1347 C C . ASP A 1 180 ? 0.402 -16.905 -7.078 1.00 94.25 180 ASP A C 1
ATOM 1349 O O . ASP A 1 180 ? -0.543 -17.688 -7.225 1.00 94.25 180 ASP A O 1
ATOM 1353 N N . VAL A 1 181 ? 0.193 -15.651 -6.657 1.00 95.12 181 VAL A N 1
ATOM 1354 C CA . VAL A 1 181 ? -1.154 -15.099 -6.441 1.00 95.12 181 VAL A CA 1
ATOM 1355 C C . VAL A 1 181 ? -1.967 -15.217 -7.739 1.00 95.12 181 VAL A C 1
ATOM 1357 O O . VAL A 1 181 ? -1.514 -14.763 -8.791 1.00 95.12 181 VAL A O 1
ATOM 1360 N N . PRO A 1 182 ? -3.188 -15.790 -7.704 1.00 96.62 182 PRO A N 1
ATOM 1361 C CA . PRO A 1 182 ? -4.030 -15.878 -8.888 1.00 96.62 182 PRO A CA 1
ATOM 1362 C C . PRO A 1 182 ? -4.347 -14.494 -9.459 1.00 96.62 182 PRO A C 1
ATOM 1364 O O . PRO A 1 182 ? -4.880 -13.626 -8.763 1.00 96.62 182 PRO A O 1
ATOM 1367 N N . VAL A 1 183 ? -4.084 -14.307 -10.751 1.00 97.31 183 VAL A N 1
ATOM 1368 C CA . VAL A 1 183 ? -4.352 -13.051 -11.458 1.00 97.31 183 VAL A CA 1
ATOM 1369 C C . VAL A 1 183 ? -5.083 -13.271 -12.773 1.00 97.31 183 VAL A C 1
ATOM 1371 O O . VAL A 1 183 ? -5.051 -14.349 -13.364 1.00 97.31 183 VAL A O 1
ATOM 1374 N N . TYR A 1 184 ? -5.737 -12.221 -13.250 1.00 96.94 184 TYR A N 1
ATOM 1375 C CA . TYR A 1 184 ? -6.274 -12.131 -14.600 1.00 96.94 184 TYR A CA 1
ATOM 1376 C C . TYR A 1 184 ? -6.070 -10.721 -15.156 1.00 96.94 184 TYR A C 1
ATOM 1378 O O . TYR A 1 184 ? -5.753 -9.789 -14.422 1.00 96.94 184 TYR A O 1
ATOM 1386 N N . SER A 1 185 ? -6.272 -10.559 -16.461 1.00 96.19 185 SER A N 1
ATOM 1387 C CA . SER A 1 185 ? -6.218 -9.262 -17.136 1.00 96.19 185 SER A CA 1
ATOM 1388 C C . SER A 1 185 ? -7.515 -9.037 -17.904 1.00 96.19 185 SER A C 1
ATOM 1390 O O . SER A 1 185 ? -7.907 -9.853 -18.743 1.00 96.19 185 SER A O 1
ATOM 1392 N N . ARG A 1 186 ? -8.231 -7.956 -17.577 1.00 93.19 186 ARG A N 1
ATOM 1393 C CA . ARG A 1 186 ? -9.461 -7.549 -18.271 1.00 93.19 186 ARG A CA 1
ATOM 1394 C C . ARG A 1 186 ? -9.706 -6.050 -18.109 1.00 93.19 186 ARG A C 1
ATOM 1396 O O . ARG A 1 186 ? -9.517 -5.511 -17.026 1.00 93.19 186 ARG A O 1
ATOM 1403 N N . GLY A 1 187 ? -10.246 -5.401 -19.138 1.00 87.56 187 GLY A N 1
ATOM 1404 C CA . GLY A 1 187 ? -10.655 -3.994 -19.075 1.00 87.56 187 GLY A CA 1
ATOM 1405 C C . GLY A 1 187 ? -9.756 -3.077 -19.901 1.00 87.56 187 GLY A C 1
ATOM 1406 O O . GLY A 1 187 ? -9.290 -3.473 -20.968 1.00 87.56 187 GLY A O 1
ATOM 1407 N N . GLY A 1 188 ? -9.596 -1.834 -19.440 1.00 84.81 188 GLY A N 1
ATOM 1408 C CA . GLY A 1 188 ? -8.827 -0.792 -20.122 1.00 84.81 188 GLY A CA 1
ATOM 1409 C C . GLY A 1 188 ? -7.308 -0.986 -20.056 1.00 84.81 188 GLY A C 1
ATOM 1410 O O . GLY A 1 188 ? -6.799 -1.870 -19.372 1.00 84.81 188 GLY A O 1
ATOM 1411 N N . GLN A 1 189 ? -6.593 -0.140 -20.801 1.00 91.81 189 GLN A N 1
ATOM 1412 C CA . GLN A 1 189 ? -5.127 -0.082 -20.832 1.00 91.81 189 GLN A CA 1
ATOM 1413 C C . GLN A 1 189 ? -4.622 0.788 -19.672 1.00 91.81 189 GLN A C 1
ATOM 1415 O O . GLN A 1 189 ? -4.250 1.944 -19.867 1.00 91.81 189 GLN A O 1
ATOM 1420 N N . ASN A 1 190 ? -4.706 0.264 -18.453 1.00 92.81 190 ASN A N 1
ATOM 1421 C CA . ASN A 1 190 ? -4.225 0.926 -17.250 1.00 92.81 190 ASN A CA 1
ATOM 1422 C C . ASN A 1 190 ? -3.770 -0.087 -16.192 1.00 92.81 190 ASN A C 1
ATOM 1424 O O . ASN A 1 190 ? -4.259 -1.218 -16.150 1.00 92.81 190 ASN A O 1
ATOM 1428 N N . GLU A 1 191 ? -2.864 0.345 -15.313 1.00 95.25 191 GLU A N 1
ATOM 1429 C CA . GLU A 1 191 ? -2.476 -0.417 -14.126 1.00 95.25 191 GLU A CA 1
ATOM 1430 C C . GLU A 1 191 ? -3.628 -0.431 -13.113 1.00 95.25 191 GLU A C 1
ATOM 1432 O O . GLU A 1 191 ? -4.199 0.612 -12.779 1.00 95.25 191 GLU A O 1
ATOM 1437 N N . LEU A 1 192 ? -4.002 -1.630 -12.659 1.00 94.69 192 LEU A N 1
ATOM 1438 C CA . LEU A 1 192 ? -5.055 -1.829 -11.655 1.00 94.69 192 LEU A CA 1
ATOM 1439 C C . LEU A 1 192 ? -4.523 -2.401 -10.338 1.00 94.69 192 LEU A C 1
ATOM 1441 O O . LEU A 1 192 ? -5.179 -2.258 -9.306 1.00 94.69 192 LEU A O 1
ATOM 1445 N N . VAL A 1 193 ? -3.340 -3.017 -10.368 1.00 94.75 193 VAL A N 1
ATOM 1446 C CA . VAL A 1 193 ? -2.618 -3.493 -9.186 1.00 94.75 193 VAL A CA 1
ATOM 1447 C C . VAL A 1 193 ? -1.253 -2.823 -9.176 1.00 94.75 193 VAL A C 1
ATOM 1449 O O . VAL A 1 193 ? -0.427 -3.092 -10.043 1.00 94.75 193 VAL A O 1
ATOM 1452 N N . THR A 1 194 ? -1.035 -1.962 -8.189 1.00 92.94 194 THR A N 1
ATOM 1453 C CA . THR A 1 194 ? 0.258 -1.332 -7.905 1.00 92.94 194 THR A CA 1
ATOM 1454 C C . THR A 1 194 ? 1.115 -2.256 -7.031 1.00 92.94 194 THR A C 1
ATOM 1456 O O . THR A 1 194 ? 0.578 -3.195 -6.425 1.00 92.94 194 THR A O 1
ATOM 1459 N N . PRO A 1 195 ? 2.421 -1.976 -6.865 1.00 93.25 195 PRO A N 1
ATOM 1460 C CA . PRO A 1 195 ? 3.258 -2.719 -5.925 1.00 93.25 195 PRO A CA 1
ATOM 1461 C C . PRO A 1 195 ? 2.687 -2.732 -4.497 1.00 93.25 195 PRO A C 1
ATOM 1463 O O . PRO A 1 195 ? 2.664 -3.778 -3.853 1.00 93.25 195 PRO A O 1
ATOM 1466 N N . THR A 1 196 ? 2.137 -1.611 -4.014 1.00 92.31 196 THR A N 1
ATOM 1467 C CA . THR A 1 196 ? 1.497 -1.540 -2.687 1.00 92.31 196 THR A CA 1
ATOM 1468 C C . THR A 1 196 ? 0.261 -2.433 -2.594 1.00 92.31 196 THR A C 1
ATOM 1470 O O . THR A 1 196 ? 0.101 -3.156 -1.613 1.00 92.31 196 THR A O 1
ATOM 1473 N N . GLY A 1 197 ? -0.579 -2.463 -3.633 1.00 92.56 197 GLY A N 1
ATOM 1474 C CA . GLY A 1 197 ? -1.732 -3.362 -3.705 1.00 92.56 197 GLY A CA 1
ATOM 1475 C C . GLY A 1 197 ? -1.338 -4.842 -3.704 1.00 92.56 197 GLY A C 1
ATOM 1476 O O . GLY A 1 197 ? -1.957 -5.634 -2.998 1.00 92.56 197 GLY A O 1
ATOM 1477 N N . ALA A 1 198 ? -0.289 -5.206 -4.448 1.00 95.12 198 ALA A N 1
ATOM 1478 C CA . ALA A 1 198 ? 0.252 -6.566 -4.476 1.00 95.12 198 ALA A CA 1
ATOM 1479 C C . ALA A 1 198 ? 0.890 -6.988 -3.144 1.00 95.12 198 ALA A C 1
ATOM 1481 O O . ALA A 1 198 ? 0.845 -8.158 -2.786 1.00 95.12 198 ALA A O 1
ATOM 1482 N N . LEU A 1 199 ? 1.481 -6.049 -2.403 1.00 94.50 199 LEU A N 1
ATOM 1483 C CA . LEU A 1 199 ? 2.109 -6.318 -1.108 1.00 94.50 199 LEU A CA 1
ATOM 1484 C C . LEU A 1 199 ? 1.097 -6.679 -0.009 1.00 94.50 199 LEU A C 1
ATOM 1486 O O . LEU A 1 199 ? 1.439 -7.409 0.921 1.00 94.50 199 LEU A O 1
ATOM 1490 N N . ILE A 1 200 ? -0.113 -6.122 -0.093 1.00 90.00 200 ILE A N 1
ATOM 1491 C CA . ILE A 1 200 ? -1.175 -6.270 0.913 1.00 90.00 200 ILE A CA 1
ATOM 1492 C C . ILE A 1 200 ? -1.816 -7.669 0.882 1.00 90.00 200 ILE A C 1
ATOM 1494 O O . ILE A 1 200 ? -2.340 -8.114 1.908 1.00 90.00 200 ILE A O 1
ATOM 1498 N N . VAL A 1 201 ? -1.799 -8.338 -0.274 1.00 84.75 201 VAL A N 1
ATOM 1499 C CA . VAL A 1 201 ? -2.431 -9.651 -0.493 1.00 84.75 201 VAL A CA 1
ATOM 1500 C C . VAL A 1 201 ? -1.491 -10.839 -0.297 1.00 84.75 201 VAL A C 1
ATOM 1502 O O . VAL A 1 201 ? -0.250 -10.694 -0.426 1.00 84.75 201 VAL A O 1
#

Mean predicted aligned error: 7.64 Å

Secondary structure (DSSP, 8-state):
-HHHHHHHTT--HHHHHHHHHHHHHTTEEEEEEEEEETTEEEEEEEEEE-------------------------EEHHHHHHHHHTSS--HHHHHHHHHHHHHHHHHHHHHTTS-GGG-EESSSSSHHHHHHHHHHHHHHHHTT-S----SSEE-B-SEEEETTEEEESSPHHHHHHHTT--EE--SSSSB-S-HHHHHH-

pLDDT: mean 85.01, std 17.51, range [30.7, 97.31]

Foldseek 3Di:
DVLQVLVVVPDDVVVLCQQLPCLQPVVKDWDWDWDADPNDTTIDIDIDDDDPPPPDPDDDDDDDDDDPDPQFPWDALVSNLVSLVPGPDDPVLSVQLSVLSQVLLVLQCVVVVHDSRPDTDRPCSGSVNSSLSSSVSVSCVVVVHPDDDDDAAAQEFAWDQDPVGIDTTPDSLLCSLQPPRHYDHDDDHDGPADSSNSSRD

Solvent-accessible surface area (backbone atoms only — not comparable to full-atom values): 11937 Å² total; per-residue (Å²): 117,69,67,26,53,43,43,63,74,65,49,57,64,69,59,51,51,50,31,41,30,70,47,67,32,74,73,30,52,75,53,74,43,86,42,73,57,98,86,41,81,45,47,47,63,48,79,43,74,63,77,76,80,72,81,75,80,88,77,82,88,84,90,83,82,98,67,93,70,80,77,55,52,69,34,43,67,70,58,53,46,59,30,49,72,56,28,61,54,52,73,71,38,37,53,51,42,48,51,53,51,49,57,49,39,50,47,52,8,60,77,69,73,48,60,55,93,74,36,66,30,57,79,67,38,19,67,68,43,49,50,54,49,49,48,49,41,48,49,29,61,75,67,71,47,94,75,76,86,78,72,68,43,55,31,21,24,50,68,44,84,52,99,90,43,78,38,54,38,56,41,74,62,24,49,63,56,37,64,87,59,59,66,46,68,68,83,63,75,36,76,63,42,49,50,68,58,29,63,69,100

Nearest PDB structures (foldseek):
  6v92-assembly1_L  TM=1.906E-01  e=3.562E+00  Saccharomyces cerevisiae S288C

Radius of gyration: 17.83 Å; Cα contacts (8 Å, |Δi|>4): 281; chains: 1; bounding box: 47×46×40 Å